Protein AF-A0A6A5YSR6-F1 (afdb_monomer_lite)

Structure (mmCIF, N/CA/C/O backbone):
data_AF-A0A6A5YSR6-F1
#
_entry.id   AF-A0A6A5YSR6-F1
#
loop_
_atom_site.group_PDB
_atom_site.id
_atom_site.type_symbol
_atom_site.label_atom_id
_atom_site.label_alt_id
_atom_site.label_comp_id
_atom_site.label_asym_id
_atom_site.label_entity_id
_atom_site.label_seq_id
_atom_site.pdbx_PDB_ins_code
_atom_site.Cartn_x
_atom_site.Cartn_y
_atom_site.Cartn_z
_atom_site.occupancy
_atom_site.B_iso_or_equiv
_atom_site.auth_seq_id
_atom_site.auth_comp_id
_atom_site.auth_asym_id
_atom_site.auth_atom_id
_atom_site.pdbx_PDB_model_num
ATOM 1 N N . LYS A 1 1 ? 19.669 -34.446 -44.131 1.00 33.56 1 LYS A N 1
ATOM 2 C CA . LYS A 1 1 ? 18.208 -34.245 -43.956 1.00 33.56 1 LYS A CA 1
ATOM 3 C C . LYS A 1 1 ? 18.005 -33.212 -42.856 1.00 33.56 1 LYS A C 1
ATOM 5 O O . LYS A 1 1 ? 18.476 -33.450 -41.754 1.00 33.56 1 LYS A O 1
ATOM 10 N N . TRP A 1 2 ? 17.392 -32.069 -43.164 1.00 28.11 2 TRP A N 1
ATOM 11 C CA . TRP A 1 2 ? 17.026 -31.072 -42.155 1.00 28.11 2 TRP A CA 1
ATOM 12 C C . TRP A 1 2 ? 15.794 -31.569 -41.397 1.00 28.11 2 TRP A C 1
ATOM 14 O O . TRP A 1 2 ? 14.779 -31.877 -42.017 1.00 28.11 2 TRP A O 1
ATOM 24 N N . ILE A 1 3 ? 15.908 -31.697 -40.077 1.00 32.16 3 ILE A N 1
ATOM 25 C CA . ILE A 1 3 ? 14.778 -32.018 -39.205 1.00 32.16 3 ILE A CA 1
ATOM 26 C C . ILE A 1 3 ? 14.230 -30.676 -38.708 1.00 32.16 3 ILE A C 1
ATOM 28 O O . ILE A 1 3 ? 15.000 -29.904 -38.132 1.00 32.16 3 ILE A O 1
ATOM 32 N N . PRO A 1 4 ? 12.943 -30.358 -38.928 1.00 34.53 4 PRO A N 1
ATOM 33 C CA . PRO A 1 4 ? 12.349 -29.132 -38.408 1.00 34.53 4 PRO A CA 1
ATOM 34 C C . PRO A 1 4 ? 12.498 -29.080 -36.886 1.00 34.53 4 PRO A C 1
ATOM 36 O O . PRO A 1 4 ? 12.216 -30.075 -36.214 1.00 34.53 4 PRO A O 1
ATOM 39 N N . VAL A 1 5 ? 12.920 -27.931 -36.350 1.00 36.66 5 VAL A N 1
ATOM 40 C CA . VAL A 1 5 ? 13.219 -27.720 -34.919 1.00 36.66 5 VAL A CA 1
ATOM 41 C C . VAL A 1 5 ? 12.064 -28.177 -34.021 1.00 36.66 5 VAL A C 1
ATOM 43 O O . VAL A 1 5 ? 12.304 -28.849 -33.024 1.00 36.66 5 VAL A O 1
ATOM 46 N N . ASN A 1 6 ? 10.817 -27.954 -34.441 1.00 36.25 6 ASN A N 1
ATOM 47 C CA . ASN A 1 6 ? 9.613 -28.387 -33.722 1.00 36.25 6 ASN A CA 1
ATOM 48 C C . ASN A 1 6 ? 9.546 -29.913 -33.528 1.00 36.25 6 ASN A C 1
ATOM 50 O O . ASN A 1 6 ? 9.102 -30.378 -32.485 1.00 36.25 6 ASN A O 1
ATOM 54 N N . THR A 1 7 ? 10.044 -30.694 -34.490 1.00 37.06 7 THR A N 1
ATOM 55 C CA . THR A 1 7 ? 10.103 -32.172 -34.454 1.00 37.06 7 THR A CA 1
ATOM 56 C C . THR A 1 7 ? 11.214 -32.695 -33.542 1.00 37.06 7 THR A C 1
ATOM 58 O O . THR A 1 7 ? 11.127 -33.807 -33.035 1.00 37.06 7 THR A O 1
ATOM 61 N N . SER A 1 8 ? 12.280 -31.912 -33.349 1.00 41.66 8 SER A N 1
ATOM 62 C CA . SER A 1 8 ? 13.369 -32.246 -32.423 1.00 41.66 8 SER A CA 1
ATOM 63 C C . SER A 1 8 ? 12.994 -31.862 -30.989 1.00 41.66 8 SER A C 1
ATOM 65 O O . SER A 1 8 ? 13.172 -32.646 -30.061 1.00 41.66 8 SER A O 1
ATOM 67 N N . LEU A 1 9 ? 12.384 -30.685 -30.818 1.00 40.34 9 LEU A N 1
ATOM 68 C CA . LEU A 1 9 ? 11.931 -30.190 -29.521 1.00 40.34 9 LEU A CA 1
ATOM 69 C C . LEU A 1 9 ? 10.794 -31.039 -28.947 1.00 40.34 9 LEU A C 1
ATOM 71 O O . LEU A 1 9 ? 10.897 -31.449 -27.804 1.00 40.34 9 LEU A O 1
ATOM 75 N N . SER A 1 10 ? 9.780 -31.408 -29.732 1.00 40.91 10 SER A N 1
ATOM 76 C CA . SER A 1 10 ? 8.681 -32.286 -29.272 1.00 40.91 10 SER A CA 1
ATOM 77 C C . SER A 1 10 ? 9.127 -33.700 -28.878 1.00 40.91 10 SER A C 1
ATOM 79 O O . SER A 1 10 ? 8.450 -34.370 -28.101 1.00 40.91 10 SER A O 1
ATOM 81 N N . LYS A 1 11 ? 10.281 -34.151 -29.383 1.00 46.09 11 LYS A N 1
ATOM 82 C CA . LYS A 1 11 ? 10.860 -35.466 -29.084 1.00 46.09 11 LYS A CA 1
ATOM 83 C C . LYS A 1 11 ? 11.665 -35.489 -27.779 1.00 46.09 11 LYS A C 1
ATOM 85 O O . LYS A 1 11 ? 11.815 -36.550 -27.183 1.00 46.09 11 LYS A O 1
ATOM 90 N N . HIS A 1 12 ? 12.185 -34.338 -27.351 1.00 42.62 12 HIS A N 1
ATOM 91 C CA . HIS A 1 12 ? 12.998 -34.191 -26.135 1.00 42.62 12 HIS A CA 1
ATOM 92 C C . HIS A 1 12 ? 12.294 -33.405 -25.019 1.00 42.62 12 HIS A C 1
ATOM 94 O O . HIS A 1 12 ? 12.680 -33.506 -23.860 1.00 42.62 12 HIS A O 1
ATOM 100 N N . PHE A 1 13 ? 11.249 -32.659 -25.371 1.00 44.81 13 PHE A N 1
ATOM 101 C CA . PHE A 1 13 ? 10.441 -31.806 -24.509 1.00 44.81 13 PHE A CA 1
ATOM 102 C C . PHE A 1 13 ? 8.970 -32.006 -24.899 1.00 44.81 13 PHE A C 1
ATOM 104 O O . PHE A 1 13 ? 8.359 -31.152 -25.545 1.00 44.81 13 PHE A O 1
ATOM 111 N N . SER A 1 14 ? 8.425 -33.192 -24.604 1.00 41.84 14 SER A N 1
ATOM 112 C CA . SER A 1 14 ? 7.020 -33.483 -24.903 1.00 41.84 14 SER A CA 1
ATOM 113 C C . SER A 1 14 ? 6.127 -32.548 -24.075 1.00 41.84 14 SER A C 1
ATOM 115 O O . SER A 1 14 ? 6.362 -32.432 -22.868 1.00 41.84 14 SER A O 1
ATOM 117 N N . PRO A 1 15 ? 5.145 -31.861 -24.690 1.00 40.69 15 PRO A N 1
ATOM 118 C CA . PRO A 1 15 ? 4.337 -30.839 -24.021 1.00 40.69 15 PRO A CA 1
ATOM 119 C C . PRO A 1 15 ? 3.520 -31.377 -22.841 1.00 40.69 15 PRO A C 1
ATOM 121 O O . PRO A 1 15 ? 3.131 -30.589 -21.985 1.00 40.69 15 PRO A O 1
ATOM 124 N N . ASP A 1 16 ? 3.326 -32.695 -22.771 1.00 42.28 16 ASP A N 1
ATOM 125 C CA . ASP A 1 16 ? 2.468 -33.321 -21.771 1.00 42.28 16 ASP A CA 1
ATOM 126 C C . ASP A 1 16 ? 3.210 -33.843 -20.525 1.00 42.28 16 ASP A C 1
ATOM 128 O O . ASP A 1 16 ? 2.534 -34.147 -19.552 1.00 42.28 16 ASP A O 1
ATOM 132 N N . ASP A 1 17 ? 4.557 -33.904 -20.483 1.00 41.34 17 ASP A N 1
ATOM 133 C CA . ASP A 1 17 ? 5.240 -34.608 -19.367 1.00 41.34 17 ASP A CA 1
ATOM 134 C C . ASP A 1 17 ? 6.619 -34.102 -18.885 1.00 41.34 17 ASP A C 1
ATOM 136 O O . ASP A 1 17 ? 7.189 -34.683 -17.962 1.00 41.34 17 ASP A O 1
ATOM 140 N N . ALA A 1 18 ? 7.213 -33.033 -19.421 1.00 40.12 18 ALA A N 1
ATOM 141 C CA . ALA A 1 18 ? 8.612 -32.722 -19.083 1.00 40.12 18 ALA A CA 1
ATOM 142 C C . ALA A 1 18 ? 8.802 -31.370 -18.389 1.00 40.12 18 ALA A C 1
ATOM 144 O O . ALA A 1 18 ? 9.032 -30.344 -19.027 1.00 40.12 18 ALA A O 1
ATOM 145 N N . ILE A 1 19 ? 8.829 -31.397 -17.054 1.00 45.06 19 ILE A N 1
ATOM 146 C CA . ILE A 1 19 ? 9.578 -30.419 -16.255 1.00 45.06 19 ILE A CA 1
ATOM 147 C C . ILE A 1 19 ? 11.039 -30.520 -16.706 1.00 45.06 19 ILE A C 1
ATOM 149 O O . ILE A 1 19 ? 11.770 -31.426 -16.308 1.00 45.06 19 ILE A O 1
ATOM 153 N N . VAL A 1 20 ? 11.454 -29.622 -17.593 1.00 48.50 20 VAL A N 1
ATOM 154 C CA . VAL A 1 20 ? 12.807 -29.621 -18.143 1.00 48.50 20 VAL A CA 1
ATOM 155 C C . VAL A 1 20 ? 13.797 -29.267 -17.036 1.00 48.50 20 VAL A C 1
ATOM 157 O O . VAL A 1 20 ? 13.886 -28.108 -16.650 1.00 48.50 20 VAL A O 1
ATOM 160 N N . SER A 1 21 ? 14.533 -30.244 -16.503 1.00 50.72 21 SER A N 1
ATOM 161 C CA . SER A 1 21 ? 15.503 -29.999 -15.432 1.00 50.72 21 SER A CA 1
ATOM 162 C C . SER A 1 21 ? 16.761 -29.279 -15.946 1.00 50.72 21 SER A C 1
ATOM 164 O O . SER A 1 21 ? 17.106 -29.332 -17.133 1.00 50.72 21 SER A O 1
ATOM 166 N N . LEU A 1 22 ? 17.481 -28.613 -15.033 1.00 46.91 22 LEU A N 1
ATOM 167 C CA . LEU A 1 22 ? 18.753 -27.930 -15.316 1.00 46.91 22 LEU A CA 1
ATOM 168 C C . LEU A 1 22 ? 19.783 -28.879 -15.962 1.00 46.91 22 LEU A C 1
ATOM 170 O O . LEU A 1 22 ? 20.543 -28.465 -16.840 1.00 46.91 22 LEU A O 1
ATOM 174 N N . ASP A 1 23 ? 19.777 -30.149 -15.553 1.00 53.34 23 ASP A N 1
ATOM 175 C CA . ASP A 1 23 ? 20.701 -31.176 -16.037 1.00 53.34 23 ASP A CA 1
ATOM 176 C C . ASP A 1 23 ? 20.358 -31.632 -17.457 1.00 53.34 23 ASP A C 1
ATOM 178 O O . ASP A 1 23 ? 21.257 -31.836 -18.274 1.00 53.34 23 ASP A O 1
ATOM 182 N N . THR A 1 24 ? 19.067 -31.707 -17.801 1.00 57.09 24 THR A N 1
ATOM 183 C CA . THR A 1 24 ? 18.619 -31.997 -19.171 1.00 57.09 24 THR A CA 1
ATOM 184 C C . THR A 1 24 ? 19.021 -30.883 -20.135 1.00 57.09 24 THR A C 1
ATOM 186 O O . THR A 1 24 ? 19.485 -31.160 -21.242 1.00 57.09 24 THR A O 1
ATOM 189 N N . LEU A 1 25 ? 18.898 -29.621 -19.706 1.00 52.09 25 LEU A N 1
ATOM 190 C CA . LEU A 1 25 ? 19.353 -28.468 -20.483 1.00 52.09 25 LEU A CA 1
ATOM 191 C C . LEU A 1 25 ? 20.871 -28.529 -20.677 1.00 52.09 25 LEU A C 1
ATOM 193 O O . LEU A 1 25 ? 21.326 -28.575 -21.818 1.00 52.09 25 LEU A O 1
ATOM 197 N N . ARG A 1 26 ? 21.658 -28.611 -19.594 1.00 53.12 26 ARG A N 1
ATOM 198 C CA . ARG A 1 26 ? 23.129 -28.706 -19.677 1.00 53.12 26 ARG A CA 1
ATOM 199 C C . ARG A 1 26 ? 23.596 -29.846 -20.578 1.00 53.12 26 ARG A C 1
ATOM 201 O O . ARG A 1 26 ? 24.369 -29.593 -21.498 1.00 53.12 26 ARG A O 1
ATOM 208 N N . GLY A 1 27 ? 23.051 -31.049 -20.391 1.00 59.75 27 GLY A N 1
ATOM 209 C CA . GLY A 1 27 ? 23.393 -32.211 -21.208 1.00 59.75 27 GLY A CA 1
ATOM 210 C C . GLY A 1 27 ? 23.142 -31.983 -22.699 1.00 59.75 27 GLY A C 1
ATOM 211 O O . GLY A 1 27 ? 23.971 -32.352 -23.526 1.00 59.75 27 GLY A O 1
ATOM 212 N N . TRP A 1 28 ? 22.050 -31.305 -23.066 1.00 57.19 28 TRP A N 1
ATOM 213 C CA . TRP A 1 28 ? 21.783 -30.972 -24.465 1.00 57.19 28 TRP A CA 1
ATOM 214 C C . TRP A 1 28 ? 22.824 -30.007 -25.056 1.00 57.19 28 TRP A C 1
ATOM 216 O O . TRP A 1 28 ? 23.269 -30.215 -26.186 1.00 57.19 28 TRP A O 1
ATOM 226 N N . TRP A 1 29 ? 23.246 -28.975 -24.317 1.00 57.09 29 TRP A N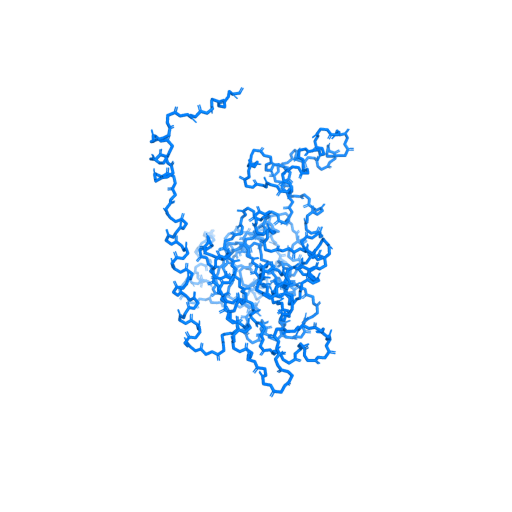 1
ATOM 227 C CA . TRP A 1 29 ? 24.272 -28.032 -24.794 1.00 57.09 29 TRP A CA 1
ATOM 228 C C . TRP A 1 29 ? 25.653 -28.678 -24.919 1.00 57.09 29 TRP A C 1
ATOM 230 O O . TRP A 1 29 ? 26.315 -28.492 -25.945 1.00 57.09 29 TRP A O 1
ATOM 240 N N . ASP A 1 30 ? 26.033 -29.486 -23.929 1.00 57.28 30 ASP A N 1
ATOM 241 C CA . ASP A 1 30 ? 27.320 -30.182 -23.894 1.00 57.28 30 ASP A CA 1
ATOM 242 C C . ASP A 1 30 ? 27.435 -31.197 -25.043 1.00 57.28 30 ASP A C 1
ATOM 244 O O . ASP A 1 30 ? 28.430 -31.201 -25.769 1.00 57.28 30 ASP A O 1
ATOM 248 N N . ILE A 1 31 ? 26.378 -31.981 -25.300 1.00 61.09 31 ILE A N 1
ATOM 249 C CA . ILE A 1 31 ? 26.324 -32.949 -26.414 1.00 61.09 31 ILE A CA 1
ATOM 250 C C . ILE A 1 31 ? 26.441 -32.257 -27.782 1.00 61.09 31 ILE A C 1
ATOM 252 O O . ILE A 1 31 ? 26.948 -32.844 -28.737 1.00 61.09 31 ILE A O 1
ATOM 256 N N . ASN A 1 32 ? 25.995 -31.004 -27.894 1.00 55.19 32 ASN A N 1
ATOM 257 C CA . ASN A 1 32 ? 26.026 -30.254 -29.148 1.00 55.19 32 ASN A CA 1
ATOM 258 C C . ASN A 1 32 ? 27.270 -29.361 -29.304 1.00 55.19 32 ASN A C 1
ATOM 260 O O . ASN A 1 32 ? 27.350 -28.629 -30.293 1.00 55.19 32 ASN A O 1
ATOM 264 N N . GLY A 1 33 ? 28.221 -29.392 -28.359 1.00 48.00 33 GLY A N 1
ATOM 265 C CA . GLY A 1 33 ? 29.454 -28.596 -28.412 1.00 48.00 33 GLY A CA 1
ATOM 266 C C . GLY A 1 33 ? 29.210 -27.084 -28.486 1.00 48.00 33 GLY A C 1
ATOM 267 O O . GLY A 1 33 ? 30.035 -26.345 -29.024 1.00 48.00 33 GLY A O 1
ATOM 268 N N . LYS A 1 34 ? 28.050 -26.616 -28.010 1.00 50.72 34 LYS A N 1
ATOM 269 C CA . LYS A 1 34 ? 27.634 -25.211 -28.087 1.00 50.72 34 LYS A CA 1
ATOM 270 C C . LYS A 1 34 ? 27.629 -24.603 -26.696 1.00 50.72 34 LYS A C 1
ATOM 272 O O . LYS A 1 34 ? 27.071 -25.173 -25.767 1.00 50.72 34 LYS A O 1
ATOM 277 N N . THR A 1 35 ? 28.166 -23.394 -26.569 1.00 56.38 35 THR A N 1
ATOM 278 C CA . THR A 1 35 ? 27.941 -22.581 -25.374 1.00 56.38 35 THR A CA 1
ATOM 279 C C . THR A 1 35 ? 26.508 -22.053 -25.373 1.00 56.38 35 THR A C 1
ATOM 281 O O . THR A 1 35 ? 25.925 -21.760 -26.424 1.00 56.38 35 THR A O 1
ATOM 284 N N . PHE A 1 36 ? 25.911 -21.959 -24.186 1.00 59.84 36 PHE A N 1
ATOM 285 C CA . PHE A 1 36 ? 24.567 -21.418 -24.034 1.00 59.84 36 PHE A CA 1
ATOM 286 C C . PHE A 1 36 ? 24.511 -19.984 -24.585 1.00 59.84 36 PHE A C 1
ATOM 288 O O . PHE A 1 36 ? 25.233 -19.101 -24.123 1.00 59.84 36 PHE A O 1
ATOM 295 N N . ASN A 1 37 ? 23.648 -19.751 -25.576 1.00 66.81 37 ASN A N 1
ATOM 296 C CA . ASN A 1 37 ? 23.522 -18.464 -26.252 1.00 66.81 37 ASN A CA 1
ATOM 297 C C . ASN A 1 37 ? 22.060 -18.017 -26.279 1.00 66.81 37 ASN A C 1
ATOM 299 O O . ASN A 1 37 ? 21.265 -18.508 -27.082 1.00 66.81 37 ASN A O 1
ATOM 303 N N . TRP A 1 38 ? 21.734 -17.019 -25.454 1.00 67.38 38 TRP A N 1
ATOM 304 C CA . TRP A 1 38 ? 20.414 -16.393 -25.444 1.00 67.38 38 TRP A CA 1
ATOM 305 C C . TRP A 1 38 ? 20.009 -15.878 -26.826 1.00 67.38 38 TRP A C 1
ATOM 307 O O . TRP A 1 38 ? 18.859 -16.027 -27.208 1.00 67.38 38 TRP A O 1
ATOM 317 N N . MET A 1 39 ? 20.921 -15.317 -27.618 1.00 68.88 39 MET A N 1
ATOM 318 C CA . MET A 1 39 ? 20.573 -14.736 -28.920 1.00 68.88 39 MET A CA 1
ATOM 319 C C . MET A 1 39 ? 20.118 -15.789 -29.937 1.00 68.88 39 MET A C 1
ATOM 321 O O . MET A 1 39 ? 19.271 -15.488 -30.772 1.00 68.88 39 MET A O 1
ATOM 325 N N . GLY A 1 40 ? 20.625 -17.020 -29.831 1.00 64.50 40 GLY A N 1
ATOM 326 C CA . GLY A 1 40 ? 20.282 -18.126 -30.730 1.00 64.50 40 GLY A CA 1
ATOM 327 C C . GLY A 1 40 ? 19.000 -18.881 -30.365 1.00 64.50 40 GLY A C 1
ATOM 328 O O . GLY A 1 40 ? 18.596 -19.765 -31.115 1.00 64.50 40 GLY A O 1
ATOM 329 N N . LEU A 1 41 ? 18.370 -18.565 -29.228 1.00 65.81 41 LEU A N 1
ATOM 330 C CA . LEU A 1 41 ? 17.152 -19.237 -28.776 1.00 65.81 41 LEU A CA 1
ATOM 331 C C . LEU A 1 41 ? 15.878 -18.581 -29.351 1.00 65.81 41 LEU A C 1
ATOM 333 O O . LEU A 1 41 ? 15.752 -17.350 -29.298 1.00 65.81 41 LEU A O 1
ATOM 337 N N . PRO A 1 42 ? 14.901 -19.376 -29.830 1.00 74.06 42 PRO A N 1
ATOM 338 C CA . PRO A 1 42 ? 13.529 -18.927 -30.067 1.00 74.06 42 PRO A CA 1
ATOM 339 C C . PRO A 1 42 ? 12.913 -18.275 -28.823 1.00 74.06 42 PRO A C 1
ATOM 341 O O . PRO A 1 42 ? 13.253 -18.631 -27.692 1.00 74.06 42 PRO A O 1
ATOM 344 N N . THR A 1 43 ? 12.005 -17.322 -29.025 1.00 72.00 43 THR A N 1
ATOM 345 C CA . THR A 1 43 ? 11.366 -16.555 -27.942 1.00 72.00 43 THR A CA 1
ATOM 346 C C . THR A 1 43 ? 10.612 -17.456 -26.966 1.00 72.00 43 THR A C 1
ATOM 348 O O . THR A 1 43 ? 10.706 -17.264 -25.758 1.00 72.00 43 THR A O 1
ATOM 351 N N . GLU A 1 44 ? 9.961 -18.498 -27.469 1.00 69.56 44 GLU A N 1
ATOM 352 C CA . GLU A 1 44 ? 9.180 -19.459 -26.692 1.00 69.56 44 GLU A CA 1
ATOM 353 C C . GLU A 1 44 ? 10.080 -20.260 -25.738 1.00 69.56 44 GLU A C 1
ATOM 355 O O . GLU A 1 44 ? 9.776 -20.397 -24.554 1.00 69.56 44 GLU A O 1
ATOM 360 N N . LEU A 1 45 ? 11.248 -20.711 -26.217 1.00 68.12 45 LEU A N 1
ATOM 361 C CA . LEU A 1 45 ? 12.235 -21.401 -25.380 1.00 68.12 45 LEU A CA 1
ATOM 362 C C . LEU A 1 45 ? 12.886 -20.455 -24.368 1.00 68.12 45 LEU A C 1
ATOM 364 O O . LEU A 1 45 ? 13.145 -20.859 -23.236 1.00 68.12 45 LEU A O 1
ATOM 368 N N . LYS A 1 46 ? 13.121 -19.189 -24.742 1.00 75.81 46 LYS A N 1
ATOM 369 C CA . LYS A 1 46 ? 13.591 -18.168 -23.794 1.00 75.81 46 LYS A CA 1
ATOM 370 C C . LYS A 1 46 ? 12.598 -18.004 -22.653 1.00 75.81 46 LYS A C 1
ATOM 372 O O . LYS A 1 46 ? 13.001 -18.018 -21.498 1.00 75.81 46 LYS A O 1
ATOM 377 N N . GLU A 1 47 ? 11.317 -17.856 -22.970 1.00 75.06 47 GLU A N 1
ATOM 378 C CA . GLU A 1 47 ? 10.261 -17.696 -21.972 1.00 75.06 47 GLU A CA 1
ATOM 379 C C . GLU A 1 47 ? 10.142 -18.912 -21.062 1.00 75.06 47 GLU A C 1
ATOM 381 O O . GLU A 1 47 ? 10.040 -18.732 -19.853 1.00 75.06 47 GLU A O 1
ATOM 386 N N . HIS A 1 48 ? 10.237 -20.125 -21.607 1.00 69.06 48 HIS A N 1
ATOM 387 C CA . HIS A 1 48 ? 10.170 -21.353 -20.818 1.00 69.06 48 HIS A CA 1
ATOM 388 C C . HIS A 1 48 ? 11.360 -21.491 -19.851 1.00 69.06 48 HIS A C 1
ATOM 390 O O . HIS A 1 48 ? 11.172 -21.753 -18.664 1.00 69.06 48 HIS A O 1
ATOM 396 N N . VAL A 1 49 ? 12.586 -21.217 -20.318 1.00 69.50 49 VAL A N 1
ATOM 397 C CA . VAL A 1 49 ? 13.784 -21.194 -19.456 1.00 69.50 49 VAL A CA 1
ATOM 398 C C . VAL A 1 49 ? 13.674 -20.096 -18.396 1.00 69.50 49 VAL A C 1
ATOM 400 O O . VAL A 1 49 ? 13.996 -20.322 -17.233 1.00 69.50 49 VAL A O 1
ATOM 403 N N . LEU A 1 50 ? 13.186 -18.908 -18.761 1.00 74.12 50 LEU A N 1
ATOM 404 C CA . LEU A 1 50 ? 12.974 -17.821 -17.805 1.00 74.12 50 LEU A CA 1
ATOM 405 C C . LEU A 1 50 ? 11.903 -18.172 -16.770 1.00 74.12 50 LEU A C 1
ATOM 407 O O . LEU A 1 50 ? 12.103 -17.898 -15.592 1.00 74.12 50 LEU A O 1
ATOM 411 N N . GLN A 1 51 ? 10.798 -18.798 -17.173 1.00 72.25 51 GLN A N 1
ATOM 412 C CA . GLN A 1 51 ? 9.771 -19.281 -16.252 1.00 72.25 51 GLN A CA 1
ATOM 413 C C . GLN A 1 51 ? 10.356 -20.286 -15.262 1.00 72.25 51 GLN A C 1
ATOM 415 O O . GLN A 1 51 ? 10.135 -20.150 -14.063 1.00 72.25 51 GLN A O 1
ATOM 420 N N . PHE A 1 52 ? 11.159 -21.235 -15.736 1.00 68.69 52 PHE A N 1
ATOM 421 C CA . PHE A 1 52 ? 11.870 -22.169 -14.873 1.00 68.69 52 PHE A CA 1
ATOM 422 C C . PHE A 1 52 ? 12.785 -21.438 -13.877 1.00 68.69 52 PHE A C 1
ATOM 424 O O . PHE A 1 52 ? 12.667 -21.631 -12.671 1.00 68.69 52 PHE A O 1
ATOM 431 N N . CYS A 1 53 ? 13.641 -20.527 -14.346 1.00 65.88 53 CYS A N 1
ATOM 432 C CA . CYS A 1 53 ? 14.553 -19.782 -13.475 1.00 65.88 53 CYS A CA 1
ATOM 433 C C . CYS A 1 53 ? 13.826 -18.901 -12.446 1.00 65.88 53 CYS A C 1
ATOM 435 O O . CYS A 1 53 ? 14.310 -18.737 -11.331 1.00 65.88 53 CYS A O 1
ATOM 437 N N . ILE A 1 54 ? 12.689 -18.310 -12.811 1.00 67.31 54 ILE A N 1
ATOM 438 C CA . ILE A 1 54 ? 11.950 -17.367 -11.961 1.00 67.31 54 ILE A CA 1
ATOM 439 C C . ILE A 1 54 ? 11.026 -18.105 -10.979 1.00 67.31 54 ILE A C 1
ATOM 441 O O . ILE A 1 54 ? 10.904 -17.681 -9.832 1.00 67.31 54 ILE A O 1
ATOM 445 N N . TRP A 1 55 ? 10.379 -19.194 -11.405 1.00 65.19 55 TRP A N 1
ATOM 446 C CA . TRP A 1 55 ? 9.300 -19.843 -10.648 1.00 65.19 55 TRP A CA 1
ATOM 447 C C . TRP A 1 55 ? 9.705 -21.152 -9.974 1.00 65.19 55 TRP A C 1
ATOM 449 O O . TRP A 1 55 ? 9.145 -21.485 -8.936 1.00 65.19 55 TRP A O 1
ATOM 459 N N . GLN A 1 56 ? 10.678 -21.888 -10.513 1.00 55.62 56 GLN A N 1
ATOM 460 C CA . GLN A 1 56 ? 11.077 -23.181 -9.954 1.00 55.62 56 GLN A CA 1
ATOM 461 C C . GLN A 1 56 ? 11.916 -23.111 -8.653 1.00 55.62 56 GLN A C 1
ATOM 463 O O . GLN A 1 56 ? 11.812 -24.041 -7.858 1.00 55.62 56 GLN A O 1
ATOM 468 N N . PRO A 1 57 ? 12.678 -22.035 -8.343 1.00 48.78 57 PRO A N 1
ATOM 469 C CA . PRO A 1 57 ? 13.311 -21.872 -7.027 1.00 48.78 57 PRO A CA 1
ATOM 470 C C . PRO A 1 57 ? 12.327 -21.543 -5.893 1.00 48.78 57 PRO A C 1
ATOM 472 O O . PRO A 1 57 ? 12.749 -21.359 -4.754 1.00 48.78 57 PRO A O 1
ATOM 475 N N . LEU A 1 58 ? 11.033 -21.393 -6.188 1.00 48.53 58 LEU A N 1
ATOM 476 C CA . LEU A 1 58 ? 10.013 -21.041 -5.207 1.00 48.53 58 LEU A CA 1
ATOM 477 C C . LEU A 1 58 ? 9.357 -22.314 -4.659 1.00 48.53 58 LEU A C 1
ATOM 479 O O . LEU A 1 58 ? 8.143 -22.483 -4.765 1.00 48.53 58 LEU A O 1
ATOM 483 N N . ASP A 1 59 ? 10.140 -23.206 -4.047 1.00 45.22 59 ASP A N 1
ATOM 484 C CA . ASP A 1 59 ? 9.533 -24.135 -3.097 1.00 45.22 59 ASP A CA 1
ATOM 485 C C . ASP A 1 59 ? 8.914 -23.276 -1.980 1.00 45.22 59 ASP A C 1
ATOM 487 O O . ASP A 1 59 ? 9.531 -22.322 -1.490 1.00 45.22 59 ASP A O 1
ATOM 491 N N . PHE A 1 60 ? 7.658 -23.535 -1.615 1.00 42.94 60 PHE A N 1
ATOM 492 C CA . PHE A 1 60 ? 6.860 -22.646 -0.754 1.00 42.94 60 PHE A CA 1
ATOM 493 C C . PHE A 1 60 ? 7.580 -22.348 0.575 1.00 42.94 60 PHE A C 1
ATOM 495 O O . PHE A 1 60 ? 7.474 -21.258 1.143 1.00 42.94 60 PHE A O 1
ATOM 502 N N . LYS A 1 61 ? 8.393 -23.305 1.037 1.00 41.88 61 LYS A N 1
ATOM 503 C CA . LYS A 1 61 ? 9.241 -23.192 2.226 1.00 41.88 61 LYS A CA 1
ATOM 504 C C . LYS A 1 61 ? 10.403 -22.213 2.063 1.00 41.88 61 LYS A C 1
ATOM 506 O O . LYS A 1 61 ? 10.704 -21.532 3.038 1.00 41.88 61 LYS A O 1
ATOM 511 N N . ASP A 1 62 ? 11.001 -22.083 0.882 1.00 43.16 62 ASP A N 1
ATOM 512 C CA . ASP A 1 62 ? 12.120 -21.168 0.616 1.00 43.16 62 ASP A CA 1
ATOM 513 C C . ASP A 1 62 ? 11.648 -19.737 0.377 1.00 43.16 62 ASP A C 1
ATOM 515 O O . ASP A 1 62 ? 12.294 -18.792 0.834 1.00 43.16 62 ASP A O 1
ATOM 519 N N . VAL A 1 63 ? 10.463 -19.553 -0.215 1.00 45.41 63 VAL A N 1
ATOM 520 C CA . VAL A 1 63 ? 9.802 -18.240 -0.247 1.00 45.41 63 VAL A CA 1
ATOM 521 C C . VAL A 1 63 ? 9.529 -17.775 1.175 1.00 45.41 63 VAL A C 1
ATOM 523 O O . VAL A 1 63 ? 9.921 -16.669 1.541 1.00 45.41 63 VAL A O 1
ATOM 526 N N . VAL A 1 64 ? 8.937 -18.627 2.018 1.00 42.56 64 VAL A N 1
ATOM 527 C CA . VAL A 1 64 ? 8.649 -18.297 3.420 1.00 42.56 64 VAL A CA 1
ATOM 528 C C . VAL A 1 64 ? 9.939 -18.105 4.231 1.00 42.56 64 VAL A C 1
ATOM 530 O O . VAL A 1 64 ? 10.034 -17.111 4.948 1.00 42.56 64 VAL A O 1
ATOM 533 N N . LYS A 1 65 ? 10.971 -18.949 4.079 1.00 41.28 65 LYS A N 1
ATOM 534 C CA . LYS A 1 65 ? 12.277 -18.780 4.753 1.00 41.28 65 LYS A CA 1
ATOM 535 C C . LYS A 1 65 ? 12.983 -17.495 4.338 1.00 41.28 65 LYS A C 1
ATOM 537 O O . LYS A 1 65 ? 13.410 -16.737 5.205 1.00 41.28 65 LYS A O 1
ATOM 542 N N . HIS A 1 66 ? 13.033 -17.178 3.045 1.00 43.59 66 HIS A N 1
ATOM 543 C CA . HIS A 1 66 ? 13.598 -15.912 2.576 1.00 43.59 66 HIS A CA 1
ATOM 544 C C . HIS A 1 66 ? 12.765 -14.699 3.011 1.00 43.59 66 HIS A C 1
ATOM 546 O O . HIS A 1 66 ? 13.333 -13.637 3.271 1.00 43.59 66 HIS A O 1
ATOM 552 N N . THR A 1 67 ? 11.448 -14.858 3.175 1.00 42.81 67 THR A N 1
ATOM 553 C CA . THR A 1 67 ? 10.559 -13.829 3.743 1.00 42.81 67 THR A CA 1
ATOM 554 C C . THR A 1 67 ? 10.771 -13.652 5.255 1.00 42.81 67 THR A C 1
ATOM 556 O O . THR A 1 67 ? 10.613 -12.548 5.781 1.00 42.81 67 THR A O 1
ATOM 559 N N . VAL A 1 68 ? 11.156 -14.714 5.969 1.00 40.81 68 VAL A N 1
ATOM 560 C CA . VAL A 1 68 ? 11.383 -14.723 7.425 1.00 40.81 68 VAL A CA 1
ATOM 561 C C . VAL A 1 68 ? 12.800 -14.268 7.802 1.00 40.81 68 VAL A C 1
ATOM 563 O O . VAL A 1 68 ? 12.951 -13.548 8.785 1.00 40.81 68 VAL A O 1
ATOM 566 N N . GLU A 1 69 ? 13.830 -14.593 7.022 1.00 41.50 69 GLU A N 1
ATOM 567 C CA . GLU A 1 69 ? 15.222 -14.222 7.331 1.00 41.50 69 GLU A CA 1
ATOM 568 C C . GLU A 1 69 ? 15.605 -12.819 6.823 1.00 41.50 69 GLU A C 1
ATOM 570 O O . GLU A 1 69 ? 16.446 -12.151 7.423 1.00 41.50 69 GLU A O 1
ATOM 575 N N . ARG A 1 70 ? 14.940 -12.289 5.781 1.00 41.94 70 ARG A N 1
ATOM 576 C CA . ARG A 1 70 ? 15.165 -10.914 5.276 1.00 41.94 70 ARG A CA 1
ATOM 577 C C . ARG A 1 70 ? 14.213 -9.862 5.857 1.00 41.94 70 ARG A C 1
ATOM 579 O O . ARG A 1 70 ? 14.030 -8.804 5.256 1.00 41.94 70 ARG A O 1
ATOM 586 N N . ARG A 1 71 ? 13.649 -10.107 7.048 1.00 41.69 71 ARG A N 1
ATOM 587 C CA . ARG A 1 71 ? 12.629 -9.290 7.753 1.00 41.69 71 ARG A CA 1
ATOM 588 C C . ARG A 1 71 ? 12.905 -7.782 7.912 1.00 41.69 71 ARG A C 1
ATOM 590 O O . ARG A 1 71 ? 12.030 -7.067 8.393 1.00 41.69 71 ARG A O 1
ATOM 597 N N . GLN A 1 72 ? 14.060 -7.263 7.503 1.00 42.69 72 GLN A N 1
ATOM 598 C CA . GLN A 1 72 ? 14.400 -5.843 7.627 1.00 42.69 72 GLN A CA 1
ATOM 599 C C . GLN A 1 72 ? 14.268 -5.022 6.339 1.00 42.69 72 GLN A C 1
ATOM 601 O O . GLN A 1 72 ? 14.261 -3.792 6.427 1.00 42.69 72 GLN A O 1
ATOM 606 N N . ARG A 1 73 ? 14.160 -5.643 5.154 1.00 41.44 73 ARG A N 1
ATOM 607 C CA . ARG A 1 73 ? 14.045 -4.900 3.890 1.00 41.44 73 ARG A CA 1
ATOM 608 C C . ARG A 1 73 ? 12.755 -5.252 3.151 1.00 41.44 73 ARG A C 1
ATOM 610 O O . ARG A 1 73 ? 12.373 -6.418 3.121 1.00 41.44 73 ARG A O 1
ATOM 617 N N . PRO A 1 74 ? 12.069 -4.252 2.586 1.00 49.59 74 PRO A N 1
ATOM 618 C CA . PRO A 1 74 ? 10.847 -4.498 1.849 1.00 49.59 74 PRO A CA 1
ATOM 619 C C . PRO A 1 74 ? 11.108 -5.238 0.531 1.00 49.59 74 PRO A C 1
ATOM 621 O O . PRO A 1 74 ? 12.147 -5.039 -0.092 1.00 49.59 74 PRO A O 1
ATOM 624 N N . TYR A 1 75 ? 10.146 -6.069 0.128 1.00 55.75 75 TYR A N 1
ATOM 625 C CA . TYR A 1 75 ? 10.251 -6.953 -1.037 1.00 55.75 75 TYR A CA 1
ATOM 626 C C . TYR A 1 75 ? 10.048 -6.170 -2.346 1.00 55.75 75 TYR A C 1
ATOM 628 O O . TYR A 1 75 ? 9.037 -5.478 -2.502 1.00 55.75 75 TYR A O 1
ATOM 636 N N . GLU A 1 76 ? 10.996 -6.273 -3.276 1.00 61.03 76 GLU A N 1
ATOM 637 C CA . GLU A 1 76 ? 10.979 -5.658 -4.608 1.00 61.03 76 GLU A CA 1
ATOM 638 C C . GLU A 1 76 ? 10.877 -6.716 -5.722 1.00 61.03 76 GLU A C 1
ATOM 640 O O . GLU A 1 76 ? 11.149 -7.893 -5.509 1.00 61.03 76 GLU A O 1
ATOM 645 N N . ILE A 1 77 ? 10.571 -6.300 -6.960 1.00 62.31 77 ILE A N 1
ATOM 646 C CA . ILE A 1 77 ? 10.562 -7.186 -8.150 1.00 62.31 77 ILE A CA 1
ATOM 647 C C . ILE A 1 77 ? 11.868 -7.990 -8.263 1.00 62.31 77 ILE A C 1
ATOM 649 O O . ILE A 1 77 ? 11.856 -9.152 -8.656 1.00 62.31 77 ILE A O 1
ATOM 653 N N . LEU A 1 78 ? 12.999 -7.385 -7.891 1.00 61.66 78 LEU A N 1
ATOM 654 C CA . LEU A 1 78 ? 14.319 -8.020 -7.918 1.00 61.66 78 LEU A CA 1
ATOM 655 C C . LEU A 1 78 ? 14.451 -9.189 -6.934 1.00 61.66 78 LEU A C 1
ATOM 657 O O . LEU A 1 78 ? 15.310 -10.050 -7.122 1.00 61.66 78 LEU A O 1
ATOM 661 N N . ASP A 1 79 ? 13.643 -9.230 -5.876 1.00 61.38 79 ASP A N 1
ATOM 662 C CA . ASP A 1 79 ? 13.640 -10.339 -4.926 1.00 61.38 79 ASP A CA 1
ATOM 663 C C . ASP A 1 79 ? 13.018 -11.605 -5.518 1.00 61.38 79 ASP A C 1
ATOM 665 O O . ASP A 1 79 ? 13.492 -12.690 -5.193 1.00 61.38 79 ASP A O 1
ATOM 669 N N . ILE A 1 80 ? 12.076 -11.470 -6.460 1.00 64.81 80 ILE A N 1
ATOM 670 C CA . ILE A 1 80 ? 11.478 -12.600 -7.196 1.00 64.81 80 ILE A CA 1
ATOM 671 C C . ILE A 1 80 ? 12.545 -13.325 -8.019 1.00 64.81 80 ILE A C 1
ATOM 673 O O . ILE A 1 80 ? 12.543 -14.545 -8.118 1.00 64.81 80 ILE A O 1
ATOM 677 N N . PHE A 1 81 ? 13.513 -12.581 -8.556 1.00 62.50 81 PHE A N 1
ATOM 678 C CA . PHE A 1 81 ? 14.610 -13.168 -9.317 1.00 62.50 81 PHE A CA 1
ATOM 679 C C . PHE A 1 81 ? 15.616 -13.940 -8.456 1.00 62.50 81 PHE A C 1
ATOM 681 O O . PHE A 1 81 ? 16.381 -14.717 -9.013 1.00 62.50 81 PHE A O 1
ATOM 688 N N . GLY A 1 82 ? 15.666 -13.744 -7.133 1.00 66.44 82 GLY A N 1
ATOM 689 C CA . GLY A 1 82 ? 16.577 -14.488 -6.254 1.00 66.44 82 GLY A CA 1
ATOM 690 C C . GLY A 1 82 ? 18.039 -14.490 -6.734 1.00 66.44 82 GLY A C 1
ATOM 691 O O . GLY A 1 82 ? 18.652 -13.434 -6.911 1.00 66.44 82 GLY A O 1
ATOM 692 N N . SER A 1 83 ? 18.598 -15.684 -6.948 1.00 61.16 83 SER A N 1
ATOM 693 C CA . SER A 1 83 ? 19.942 -15.903 -7.511 1.00 61.16 83 SER A CA 1
ATOM 694 C C . SER A 1 83 ? 20.059 -15.540 -9.000 1.00 61.16 83 SER A C 1
ATOM 696 O O . SER A 1 83 ? 21.158 -15.299 -9.494 1.00 61.16 83 SER A O 1
ATOM 698 N N . TRP A 1 84 ? 18.937 -15.417 -9.706 1.00 66.50 84 TRP A N 1
ATOM 699 C CA . TRP A 1 84 ? 18.841 -15.149 -11.141 1.00 66.50 84 TRP A CA 1
ATOM 700 C C . TRP A 1 84 ? 18.715 -13.662 -11.496 1.00 66.50 84 TRP A C 1
ATOM 702 O O . TRP A 1 84 ? 18.398 -13.315 -12.633 1.00 66.50 84 TRP A O 1
ATOM 712 N N . ARG A 1 85 ? 18.996 -12.743 -10.562 1.00 66.19 85 ARG A N 1
ATOM 713 C CA . ARG A 1 85 ? 18.977 -11.284 -10.821 1.00 66.19 85 ARG A CA 1
ATOM 714 C C . ARG A 1 85 ? 19.855 -10.860 -11.999 1.00 66.19 85 ARG A C 1
ATOM 716 O O . ARG A 1 85 ? 19.547 -9.875 -12.668 1.00 66.19 85 ARG A O 1
ATOM 723 N N . SER A 1 86 ? 20.924 -11.607 -12.270 1.00 66.56 86 SER A N 1
ATOM 724 C CA . SER A 1 86 ? 21.820 -11.386 -13.407 1.00 66.56 86 SER A CA 1
ATOM 725 C C . SER A 1 86 ? 21.117 -11.493 -14.768 1.00 66.56 86 SER A C 1
ATOM 727 O O . SER A 1 86 ? 21.581 -10.866 -15.719 1.00 66.56 86 SER A O 1
ATOM 729 N N . LEU A 1 87 ? 19.964 -12.175 -14.867 1.00 66.69 87 LEU A N 1
ATOM 730 C CA . LEU A 1 87 ? 19.156 -12.257 -16.095 1.00 66.69 87 LEU A CA 1
ATOM 731 C C .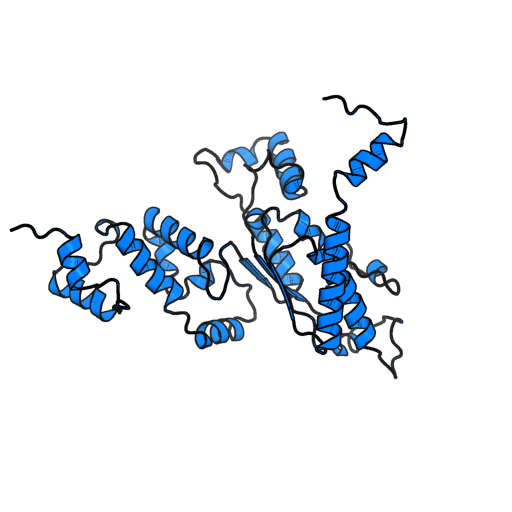 LEU A 1 87 ? 18.719 -10.879 -16.608 1.00 66.69 87 LEU A C 1
ATOM 733 O O . LEU A 1 87 ? 18.638 -10.656 -17.815 1.00 66.69 87 LEU A O 1
ATOM 737 N N . LEU A 1 88 ? 18.520 -9.916 -15.706 1.00 68.12 88 LEU A N 1
ATOM 738 C CA . LEU A 1 88 ? 18.179 -8.538 -16.067 1.00 68.12 88 LEU A CA 1
ATOM 739 C C . LEU A 1 88 ? 19.344 -7.802 -16.756 1.00 68.12 88 LEU A C 1
ATOM 741 O O . LEU A 1 88 ? 19.125 -6.790 -17.426 1.00 68.12 88 LEU A O 1
ATOM 745 N N . GLY A 1 89 ? 20.575 -8.295 -16.606 1.00 61.34 89 GLY A N 1
ATOM 746 C CA . GLY A 1 89 ? 21.785 -7.742 -17.215 1.00 61.34 89 GLY A CA 1
ATOM 747 C C . GLY A 1 89 ? 22.165 -8.361 -18.564 1.00 61.34 89 GLY A C 1
ATOM 748 O O . GLY A 1 89 ? 23.004 -7.794 -19.251 1.00 61.34 89 GLY A O 1
ATOM 749 N N . VAL A 1 90 ? 21.549 -9.480 -18.961 1.00 67.81 90 VAL A N 1
ATOM 750 C CA . VAL A 1 90 ? 21.960 -10.274 -20.136 1.00 67.81 90 VAL A CA 1
ATOM 751 C C . VAL A 1 90 ? 21.747 -9.531 -21.456 1.00 67.81 90 VAL A C 1
ATOM 753 O O . VAL A 1 90 ? 22.660 -9.410 -22.265 1.00 67.81 90 VAL A O 1
ATOM 756 N N . SER A 1 91 ? 20.524 -9.067 -21.711 1.00 73.56 91 SER A N 1
ATOM 757 C CA . SER A 1 91 ? 20.176 -8.288 -22.902 1.00 73.56 91 SER A CA 1
ATOM 758 C C . SER A 1 91 ? 18.850 -7.563 -22.686 1.00 73.56 91 SER A C 1
ATOM 760 O O . SER A 1 91 ? 18.087 -7.903 -21.779 1.00 73.56 91 SER A O 1
ATOM 762 N N . GLN A 1 92 ? 18.541 -6.576 -23.532 1.00 72.88 92 GLN A N 1
ATOM 763 C CA . GLN A 1 92 ? 17.247 -5.888 -23.481 1.00 72.88 92 GLN A CA 1
ATOM 764 C C . GLN A 1 92 ? 16.080 -6.861 -23.692 1.00 72.88 92 GLN A C 1
ATOM 766 O O . GLN A 1 92 ? 15.102 -6.801 -22.954 1.00 72.88 92 GLN A O 1
ATOM 771 N N . GLN A 1 93 ? 16.201 -7.796 -24.640 1.00 77.00 93 GLN A N 1
ATOM 772 C CA . GLN A 1 93 ? 15.161 -8.789 -24.916 1.00 77.00 93 GLN A CA 1
ATOM 773 C C . GLN A 1 93 ? 14.899 -9.682 -23.694 1.00 77.00 93 GLN A C 1
ATOM 775 O O . GLN A 1 93 ? 13.749 -9.847 -23.292 1.00 77.00 93 GLN A O 1
ATOM 780 N N . ILE A 1 94 ? 15.956 -10.213 -23.070 1.00 73.25 94 ILE A N 1
ATOM 781 C CA . ILE A 1 94 ? 15.829 -11.089 -21.897 1.00 73.25 94 ILE A CA 1
ATOM 782 C C . ILE A 1 94 ? 15.298 -10.324 -20.690 1.00 73.25 94 ILE A C 1
ATOM 784 O O . ILE A 1 94 ? 14.411 -10.827 -20.002 1.00 73.25 94 ILE A O 1
ATOM 788 N N . ARG A 1 95 ? 15.752 -9.087 -20.469 1.00 76.00 95 ARG A N 1
ATOM 789 C CA . ARG A 1 95 ? 15.210 -8.208 -19.426 1.00 76.00 95 ARG A CA 1
ATOM 790 C C . ARG A 1 95 ? 13.714 -7.966 -19.619 1.00 76.00 95 ARG A C 1
ATOM 792 O O . ARG A 1 95 ? 12.956 -8.120 -18.667 1.00 76.00 95 ARG A O 1
ATOM 799 N N . THR A 1 96 ? 13.284 -7.624 -20.833 1.00 78.31 96 THR A N 1
ATOM 800 C CA . THR A 1 96 ? 11.870 -7.371 -21.141 1.00 78.31 96 THR A CA 1
ATOM 801 C C . THR A 1 96 ? 11.022 -8.618 -20.923 1.00 78.31 96 THR A C 1
ATOM 803 O O . THR A 1 96 ? 10.001 -8.532 -20.246 1.00 78.31 96 THR A O 1
ATOM 806 N N . LEU A 1 97 ? 11.447 -9.779 -21.431 1.00 75.25 97 LEU A N 1
ATOM 807 C CA . LEU A 1 97 ? 10.727 -11.041 -21.232 1.00 75.25 97 LEU A CA 1
ATOM 808 C C . LEU A 1 97 ? 10.656 -11.422 -19.748 1.00 75.25 97 LEU A C 1
ATOM 810 O O . LEU A 1 97 ? 9.585 -11.758 -19.255 1.00 75.25 97 LEU A O 1
ATOM 814 N N . SER A 1 98 ? 11.767 -11.289 -19.022 1.00 74.62 98 SER A N 1
ATOM 815 C CA . SER A 1 98 ? 11.857 -11.581 -17.587 1.00 74.62 98 SER A CA 1
ATOM 816 C C . SER A 1 98 ? 10.903 -10.716 -16.766 1.00 74.62 98 SER A C 1
ATOM 818 O O . SER A 1 98 ? 10.126 -11.223 -15.959 1.00 74.62 98 SER A O 1
ATOM 820 N N . LEU A 1 99 ? 10.928 -9.399 -16.990 1.00 75.44 99 LEU A N 1
ATOM 821 C CA . LEU A 1 99 ? 10.030 -8.468 -16.310 1.00 75.44 99 LEU A CA 1
ATOM 822 C C . LEU A 1 99 ? 8.576 -8.711 -16.709 1.00 75.44 99 LEU A C 1
ATOM 824 O O . LEU A 1 99 ? 7.705 -8.673 -15.848 1.00 75.44 99 LEU A O 1
ATOM 828 N N . ARG A 1 100 ? 8.305 -9.011 -17.984 1.00 76.38 100 ARG A N 1
ATOM 829 C CA . ARG A 1 100 ? 6.960 -9.346 -18.458 1.00 76.38 100 ARG A CA 1
ATOM 830 C C . ARG A 1 100 ? 6.419 -10.588 -17.758 1.00 76.38 100 ARG A C 1
ATOM 832 O O . ARG A 1 100 ? 5.275 -10.565 -17.328 1.00 76.38 100 ARG A O 1
ATOM 839 N N . LEU A 1 101 ? 7.230 -11.635 -17.603 1.00 72.81 101 LEU A N 1
ATOM 840 C CA . LEU A 1 101 ? 6.847 -12.840 -16.866 1.00 72.81 101 LEU A CA 1
ATOM 841 C C . LEU A 1 101 ? 6.506 -12.499 -15.411 1.00 72.81 101 LEU A C 1
ATOM 843 O O . LEU A 1 101 ? 5.389 -12.758 -14.982 1.00 72.81 101 LEU A O 1
ATOM 847 N N . VAL A 1 102 ? 7.398 -11.814 -14.691 1.00 69.69 102 VAL A N 1
ATOM 848 C CA . VAL A 1 102 ? 7.170 -11.433 -13.283 1.00 69.69 102 VAL A CA 1
ATOM 849 C C . VAL A 1 102 ? 5.957 -10.513 -13.095 1.00 69.69 102 VAL A C 1
ATOM 851 O O . VAL A 1 102 ? 5.231 -10.624 -12.109 1.00 69.69 102 VAL A O 1
ATOM 854 N N . LEU A 1 103 ? 5.710 -9.605 -14.037 1.00 70.44 103 LEU A N 1
ATOM 855 C CA . LEU A 1 103 ? 4.582 -8.677 -13.972 1.00 70.44 103 LEU A CA 1
ATOM 856 C C . LEU A 1 103 ? 3.250 -9.312 -14.409 1.00 70.44 103 LEU A C 1
ATOM 858 O O . LEU A 1 103 ? 2.205 -8.783 -14.026 1.00 70.44 103 LEU A O 1
ATOM 862 N N . ASN A 1 104 ? 3.263 -10.421 -15.160 1.00 66.00 104 ASN A N 1
ATOM 863 C CA . ASN A 1 104 ? 2.054 -11.026 -15.732 1.00 66.00 104 ASN A CA 1
ATOM 864 C C . ASN A 1 104 ? 1.564 -12.304 -15.026 1.00 66.00 104 ASN A C 1
ATOM 866 O O . ASN A 1 104 ? 0.364 -12.566 -15.089 1.00 66.00 104 ASN A O 1
ATOM 870 N N . SER A 1 105 ? 2.408 -13.108 -14.370 1.00 55.28 105 SER A N 1
ATOM 871 C CA . SER A 1 105 ? 1.987 -14.425 -13.849 1.00 55.28 105 SER A CA 1
ATOM 872 C C . SER A 1 105 ? 1.546 -14.445 -12.379 1.00 55.28 105 SER A C 1
ATOM 874 O O . SER A 1 105 ? 1.835 -13.542 -11.596 1.00 55.28 105 SER A O 1
ATOM 876 N N . ASN A 1 106 ? 0.795 -15.500 -12.030 1.00 45.22 106 ASN A N 1
ATOM 877 C CA . ASN A 1 106 ? 0.299 -15.831 -10.695 1.00 45.22 106 ASN A CA 1
ATOM 878 C C . ASN A 1 106 ? 0.324 -17.353 -10.466 1.00 45.22 106 ASN A C 1
ATOM 880 O O . ASN A 1 106 ? -0.042 -18.102 -11.364 1.00 45.22 106 ASN A O 1
ATOM 884 N N . MET A 1 107 ? 0.607 -17.756 -9.228 1.00 36.81 107 MET A N 1
ATOM 885 C CA . MET A 1 107 ? -0.089 -18.848 -8.522 1.00 36.81 107 MET A CA 1
ATOM 886 C C . MET A 1 107 ? -0.101 -18.586 -7.005 1.00 36.81 107 MET A C 1
ATOM 888 O O . MET A 1 107 ? -1.055 -18.955 -6.330 1.00 36.81 107 MET A O 1
ATOM 892 N N . HIS A 1 108 ? 0.875 -17.829 -6.486 1.00 43.50 108 HIS A N 1
ATOM 893 C CA . HIS A 1 108 ? 0.914 -17.383 -5.082 1.00 43.50 108 HIS A CA 1
ATOM 894 C C . HIS A 1 108 ? 1.064 -15.858 -4.901 1.00 43.50 108 HIS A C 1
ATOM 896 O O . HIS A 1 108 ? 0.940 -15.348 -3.793 1.00 43.50 108 HIS A O 1
ATOM 902 N N . CYS A 1 109 ? 1.259 -15.116 -5.996 1.00 42.28 109 CYS A N 1
ATOM 903 C CA . CYS A 1 109 ? 1.331 -13.655 -6.050 1.00 42.28 109 CYS A CA 1
ATOM 904 C C . CYS A 1 109 ? 0.731 -13.192 -7.385 1.00 42.28 109 CYS A C 1
ATOM 906 O O . CYS A 1 109 ? 1.378 -13.380 -8.412 1.00 42.28 109 CYS A O 1
ATOM 908 N N . PRO A 1 110 ? -0.485 -12.609 -7.437 1.00 44.50 110 PRO A N 1
ATOM 909 C CA . PRO A 1 110 ? -1.041 -12.198 -8.725 1.00 44.50 110 PRO A CA 1
ATOM 910 C C . PRO A 1 110 ? -0.165 -11.129 -9.386 1.00 44.50 110 PRO A C 1
ATOM 912 O O . PRO A 1 110 ? 0.411 -10.316 -8.668 1.00 44.50 110 PRO A O 1
ATOM 915 N N . GLY A 1 111 ? -0.062 -11.124 -10.713 1.00 53.28 111 GLY A N 1
ATOM 916 C CA . GLY A 1 111 ? 0.841 -10.239 -11.453 1.00 53.28 111 GLY A CA 1
ATOM 917 C C . GLY A 1 111 ? 0.738 -8.747 -11.095 1.00 53.28 111 GLY A C 1
ATOM 918 O O . GLY A 1 111 ? -0.315 -8.244 -10.680 1.00 53.28 111 GLY A O 1
ATOM 919 N N . GLY A 1 112 ? 1.856 -8.039 -11.259 1.00 60.38 112 GLY A N 1
ATOM 920 C CA . GLY A 1 112 ? 1.992 -6.590 -11.103 1.00 60.38 112 GLY A CA 1
ATOM 921 C C . GLY A 1 112 ? 3.148 -6.180 -10.189 1.00 60.38 112 GLY A C 1
ATOM 922 O O . GLY A 1 112 ? 3.644 -6.978 -9.400 1.00 60.38 112 GLY A O 1
ATOM 923 N N . PHE A 1 113 ? 3.576 -4.915 -10.269 1.00 73.25 113 PHE A N 1
ATOM 924 C CA . PHE A 1 113 ? 4.581 -4.380 -9.348 1.00 73.25 113 PHE A CA 1
ATOM 925 C C . PHE A 1 113 ? 3.991 -4.314 -7.933 1.00 73.25 113 PHE A C 1
ATOM 927 O O . PHE A 1 113 ? 3.053 -3.554 -7.683 1.00 73.25 113 PHE A O 1
ATOM 934 N N . GLY A 1 114 ? 4.494 -5.153 -7.028 1.00 74.94 114 GLY A N 1
ATOM 935 C CA . GLY A 1 114 ? 4.043 -5.231 -5.642 1.00 74.94 114 GLY A CA 1
ATOM 936 C C . GLY A 1 114 ? 5.061 -4.653 -4.667 1.00 74.94 114 GLY A C 1
ATOM 937 O O . GLY A 1 114 ? 6.262 -4.792 -4.883 1.00 74.94 114 GLY A O 1
ATOM 938 N N . LEU A 1 115 ? 4.576 -4.044 -3.586 1.00 78.31 115 LEU A N 1
ATOM 939 C CA . LEU A 1 115 ? 5.385 -3.672 -2.425 1.00 78.31 115 LEU A CA 1
ATOM 940 C C . LEU A 1 115 ? 4.937 -4.460 -1.200 1.00 78.31 115 LEU A C 1
ATOM 942 O O . LEU A 1 115 ? 3.740 -4.636 -0.990 1.00 78.31 115 LEU A O 1
ATOM 946 N N . SER A 1 116 ? 5.885 -4.875 -0.363 1.00 79.81 116 SER A N 1
ATOM 947 C CA . SER A 1 116 ? 5.591 -5.426 0.962 1.00 79.81 116 SER A CA 1
ATOM 948 C C . SER A 1 116 ? 6.364 -4.670 2.031 1.00 79.81 116 SER A C 1
ATOM 950 O O . SER A 1 116 ? 7.594 -4.628 1.994 1.00 79.81 116 SER A O 1
ATOM 952 N N . CYS A 1 117 ? 5.652 -4.096 2.995 1.00 83.62 117 CYS A N 1
ATOM 953 C CA . CYS A 1 117 ? 6.202 -3.326 4.106 1.00 83.62 117 CYS A CA 1
ATOM 954 C C . CYS A 1 117 ? 5.625 -3.845 5.423 1.00 83.62 117 CYS A C 1
ATOM 956 O O . CYS A 1 117 ? 4.443 -4.172 5.478 1.00 83.62 117 CYS A O 1
ATOM 958 N N . ASN A 1 118 ? 6.439 -3.902 6.478 1.00 83.00 118 ASN A N 1
ATOM 959 C CA . ASN A 1 118 ? 5.996 -4.352 7.806 1.00 83.00 118 ASN A CA 1
ATOM 960 C C . ASN A 1 118 ? 5.934 -3.209 8.837 1.00 83.00 118 ASN A C 1
ATOM 962 O O . ASN A 1 118 ? 5.579 -3.453 9.984 1.00 83.00 118 ASN A O 1
ATOM 966 N N . THR A 1 119 ? 6.303 -1.983 8.448 1.00 85.88 119 THR A N 1
ATOM 967 C CA . THR A 1 119 ? 6.155 -0.777 9.275 1.00 85.88 119 THR A CA 1
ATOM 968 C C . THR A 1 119 ? 5.779 0.429 8.419 1.00 85.88 119 THR A C 1
ATOM 970 O O . THR A 1 119 ? 6.112 0.493 7.225 1.00 85.88 119 THR A O 1
ATOM 973 N N . HIS A 1 120 ? 5.165 1.442 9.040 1.00 90.62 120 HIS A N 1
ATOM 974 C CA . HIS A 1 120 ? 4.874 2.716 8.371 1.00 90.62 120 HIS A CA 1
ATOM 975 C C . HIS A 1 120 ? 6.130 3.390 7.803 1.00 90.62 120 HIS A C 1
ATOM 977 O O . HIS A 1 120 ? 6.129 3.879 6.672 1.00 90.62 120 HIS A O 1
ATOM 983 N N . GLY A 1 121 ? 7.227 3.380 8.567 1.00 90.06 121 GLY A N 1
ATOM 984 C CA . GLY A 1 121 ? 8.491 3.994 8.160 1.00 90.06 121 GLY A CA 1
ATOM 985 C C . GLY A 1 121 ? 9.072 3.372 6.887 1.00 90.06 121 GLY A C 1
ATOM 986 O O . GLY A 1 121 ? 9.500 4.101 5.987 1.00 90.06 121 GLY A O 1
ATOM 987 N N . GLN A 1 122 ? 9.031 2.038 6.775 1.00 87.81 122 GLN A N 1
ATOM 988 C CA . GLN A 1 122 ? 9.444 1.322 5.562 1.00 87.81 122 GLN A CA 1
ATOM 989 C C . GLN A 1 122 ? 8.574 1.718 4.371 1.00 87.81 122 GLN A C 1
ATOM 991 O O . GLN A 1 122 ? 9.105 2.103 3.328 1.00 87.81 122 GLN A O 1
ATOM 996 N N . PHE A 1 123 ? 7.253 1.688 4.551 1.00 89.81 123 PHE A N 1
ATOM 997 C CA . PHE A 1 123 ? 6.301 2.045 3.506 1.00 89.81 123 PHE A CA 1
ATOM 998 C C . PHE A 1 123 ? 6.514 3.478 3.002 1.00 89.81 123 PHE A C 1
ATOM 1000 O O . PHE A 1 123 ? 6.732 3.699 1.808 1.00 89.81 123 PHE A O 1
ATOM 1007 N N . ARG A 1 124 ? 6.584 4.452 3.917 1.00 92.12 124 ARG A N 1
ATOM 1008 C CA . ARG A 1 124 ? 6.842 5.861 3.594 1.00 92.12 124 ARG A CA 1
ATOM 1009 C C . ARG A 1 124 ? 8.160 6.045 2.844 1.00 92.12 124 ARG A C 1
ATOM 1011 O O . ARG A 1 124 ? 8.212 6.815 1.885 1.00 92.12 124 ARG A O 1
ATOM 1018 N N . SER A 1 125 ? 9.225 5.378 3.290 1.00 89.50 125 SER A N 1
ATOM 1019 C CA . SER A 1 125 ? 10.546 5.452 2.656 1.00 89.50 125 SER A CA 1
ATOM 1020 C C . SER A 1 125 ? 10.522 4.888 1.233 1.00 89.50 125 SER A C 1
ATOM 1022 O O . SER A 1 125 ? 11.020 5.529 0.304 1.00 89.50 125 SER A O 1
ATOM 1024 N N . MET A 1 126 ? 9.880 3.732 1.035 1.00 85.56 126 MET A N 1
ATOM 1025 C CA . MET A 1 126 ? 9.746 3.118 -0.284 1.00 85.56 126 MET A CA 1
ATOM 1026 C C . MET A 1 126 ? 8.972 3.987 -1.255 1.00 85.56 126 MET A C 1
ATOM 1028 O O . MET A 1 126 ? 9.480 4.257 -2.339 1.00 85.56 126 MET A O 1
ATOM 1032 N N . VAL A 1 127 ? 7.778 4.439 -0.868 1.00 89.25 127 VAL A N 1
ATOM 1033 C CA . VAL A 1 127 ? 6.944 5.280 -1.728 1.00 89.25 127 VAL A CA 1
ATOM 1034 C C . VAL A 1 127 ? 7.721 6.535 -2.113 1.00 89.25 127 VAL A C 1
ATOM 1036 O O . VAL A 1 127 ? 7.900 6.792 -3.297 1.00 89.25 127 VAL A O 1
ATOM 1039 N N . LYS A 1 128 ? 8.325 7.239 -1.142 1.00 89.69 128 LYS A N 1
ATOM 1040 C CA . LYS A 1 128 ? 9.162 8.419 -1.419 1.00 89.69 128 LYS A CA 1
ATOM 1041 C C . LYS A 1 128 ? 10.316 8.131 -2.376 1.00 89.69 128 LYS A C 1
ATOM 1043 O O . LYS A 1 128 ? 10.630 8.985 -3.198 1.00 89.69 128 LYS A O 1
ATOM 1048 N N . ARG A 1 129 ? 10.986 6.983 -2.252 1.00 88.31 129 ARG A N 1
ATOM 1049 C CA . ARG A 1 129 ? 12.076 6.598 -3.158 1.00 88.31 129 ARG A CA 1
ATOM 1050 C C . ARG A 1 129 ? 11.545 6.313 -4.561 1.00 88.31 129 ARG A C 1
ATOM 1052 O O . ARG A 1 129 ? 12.072 6.864 -5.518 1.00 88.31 129 ARG A O 1
ATOM 1059 N N . LEU A 1 130 ? 10.492 5.509 -4.689 1.00 85.75 130 LEU A N 1
ATOM 1060 C CA . LEU A 1 130 ? 9.905 5.134 -5.980 1.00 85.75 130 LEU A CA 1
ATOM 1061 C C . LEU A 1 130 ? 9.271 6.329 -6.701 1.00 85.75 130 LEU A C 1
ATOM 1063 O O . LEU A 1 130 ? 9.311 6.396 -7.926 1.00 85.75 130 LEU A O 1
ATOM 1067 N N . SER A 1 131 ? 8.769 7.310 -5.953 1.00 86.38 131 SER A N 1
ATOM 1068 C CA . SER A 1 131 ? 8.266 8.575 -6.489 1.00 86.38 131 SER A CA 1
ATOM 1069 C C . SER A 1 131 ? 9.354 9.471 -7.092 1.00 86.38 131 SER A C 1
ATOM 1071 O O . SER A 1 131 ? 9.014 10.425 -7.780 1.00 86.38 131 SER A O 1
ATOM 1073 N N . LYS A 1 132 ? 10.648 9.207 -6.858 1.00 82.69 132 LYS A N 1
ATOM 1074 C CA . LYS A 1 132 ? 11.752 9.990 -7.451 1.00 82.69 132 LYS A CA 1
ATOM 1075 C C . LYS A 1 132 ? 12.189 9.484 -8.822 1.00 82.69 132 LYS A C 1
ATOM 1077 O O . LYS A 1 132 ? 12.939 10.170 -9.509 1.00 82.69 132 LYS A O 1
ATOM 1082 N N . HIS A 1 133 ? 11.765 8.284 -9.202 1.00 81.94 133 HIS A N 1
ATOM 1083 C CA . HIS A 1 133 ? 12.204 7.642 -10.431 1.00 81.94 133 HIS A CA 1
ATOM 1084 C C . HIS A 1 133 ? 11.056 7.653 -11.437 1.00 81.94 133 HIS A C 1
ATOM 1086 O O . HIS A 1 133 ? 10.025 7.028 -11.199 1.00 81.94 133 HIS A O 1
ATOM 1092 N N . TYR A 1 134 ? 11.224 8.370 -12.546 1.00 78.94 134 TYR A N 1
ATOM 1093 C CA . TYR A 1 134 ? 10.260 8.379 -13.646 1.00 78.94 134 TYR A CA 1
ATOM 1094 C C . TYR A 1 134 ? 10.313 7.053 -14.412 1.00 78.94 134 TYR A C 1
ATOM 1096 O O . TYR A 1 134 ? 11.386 6.477 -14.606 1.00 78.94 134 TYR A O 1
ATOM 1104 N N . GLN A 1 135 ? 9.151 6.553 -14.820 1.00 73.31 135 GLN A N 1
ATOM 1105 C CA . GLN A 1 135 ? 9.041 5.430 -15.737 1.00 73.31 135 GLN A CA 1
ATOM 1106 C C . GLN A 1 135 ? 9.386 5.935 -17.135 1.00 73.31 135 GLN A C 1
ATOM 1108 O O . GLN A 1 135 ? 8.803 6.901 -17.623 1.00 73.31 135 GLN A O 1
ATOM 1113 N N . ILE A 1 136 ? 10.327 5.272 -17.798 1.00 64.19 136 ILE A N 1
ATOM 1114 C CA . ILE A 1 136 ? 10.642 5.557 -19.197 1.00 64.19 136 ILE A CA 1
ATOM 1115 C C . ILE A 1 136 ? 9.611 4.797 -20.037 1.00 64.19 136 ILE A C 1
ATOM 1117 O O . ILE A 1 136 ? 9.838 3.655 -20.429 1.00 64.19 136 ILE A O 1
ATOM 1121 N N . VAL A 1 137 ? 8.427 5.389 -20.213 1.00 55.47 137 VAL A N 1
ATOM 1122 C CA . VAL A 1 137 ? 7.302 4.756 -20.933 1.00 55.47 137 VAL A CA 1
ATOM 1123 C C . VAL A 1 137 ? 7.409 4.970 -22.448 1.00 55.47 137 VAL A C 1
ATOM 1125 O O . VAL A 1 137 ? 6.914 4.150 -23.216 1.00 55.47 137 VAL A O 1
ATOM 1128 N N . LYS A 1 138 ? 8.093 6.031 -22.903 1.00 50.47 138 LYS A N 1
ATOM 1129 C CA . LYS A 1 138 ? 8.270 6.346 -24.331 1.00 50.47 138 LYS A CA 1
ATOM 1130 C C . LYS A 1 138 ? 9.759 6.495 -24.688 1.00 50.47 138 LYS A C 1
ATOM 1132 O O . LYS A 1 138 ? 10.506 7.015 -23.862 1.00 50.47 138 LYS A O 1
ATOM 1137 N N . PRO A 1 139 ? 10.196 6.088 -25.897 1.00 50.97 139 PRO A N 1
ATOM 1138 C CA . PRO A 1 139 ? 11.579 6.262 -26.367 1.00 50.97 139 PRO A CA 1
ATOM 1139 C C . PRO A 1 139 ? 12.061 7.721 -26.311 1.00 50.97 139 PRO A C 1
ATOM 1141 O O . PRO A 1 139 ? 13.221 7.971 -26.001 1.00 50.97 139 PRO A O 1
ATOM 1144 N N . ASP A 1 140 ? 11.134 8.667 -26.504 1.00 48.75 140 ASP A N 1
ATOM 1145 C CA . ASP A 1 140 ? 11.376 10.115 -26.458 1.00 48.75 140 ASP A CA 1
ATOM 1146 C C . ASP A 1 140 ? 11.070 10.746 -25.092 1.00 48.75 140 ASP A C 1
ATOM 1148 O O . ASP A 1 140 ? 11.125 11.968 -24.945 1.00 48.75 140 ASP A O 1
ATOM 1152 N N . ALA A 1 141 ? 10.756 9.940 -24.068 1.00 50.28 141 ALA A N 1
ATOM 1153 C CA . ALA A 1 141 ? 10.628 10.406 -22.689 1.00 50.28 141 ALA A CA 1
ATOM 1154 C C . ALA A 1 141 ? 12.028 10.701 -22.134 1.00 50.28 141 ALA A C 1
ATOM 1156 O O . ALA A 1 141 ? 12.535 10.029 -21.236 1.00 50.28 141 ALA A O 1
ATOM 1157 N N . GLN A 1 142 ? 12.687 11.701 -22.715 1.00 50.62 142 GLN A N 1
ATOM 1158 C CA . GLN A 1 142 ? 13.915 12.260 -22.201 1.00 50.62 142 GLN A CA 1
ATOM 1159 C C . GLN A 1 142 ? 13.611 12.812 -20.810 1.00 50.62 142 GLN A C 1
ATOM 1161 O O . GLN A 1 142 ? 13.144 13.936 -20.637 1.00 50.62 142 GLN A O 1
ATOM 1166 N N . THR A 1 143 ? 13.980 12.039 -19.793 1.00 52.19 143 THR A N 1
ATOM 1167 C CA . THR A 1 143 ? 14.176 12.478 -18.406 1.00 52.19 143 THR A CA 1
ATOM 1168 C C . THR A 1 143 ? 15.044 13.743 -18.301 1.00 52.19 143 THR A C 1
ATOM 1170 O O . THR A 1 143 ? 15.028 14.406 -17.271 1.00 52.19 143 THR A O 1
ATOM 1173 N N . SER A 1 144 ? 15.756 14.110 -19.375 1.00 49.69 144 SER A N 1
ATOM 1174 C CA . SER A 1 144 ? 16.528 15.347 -19.524 1.00 49.69 144 SER A CA 1
ATOM 1175 C C . SER A 1 144 ? 15.674 16.617 -19.753 1.00 49.69 144 SER A C 1
ATOM 1177 O O . SER A 1 144 ? 16.157 17.716 -19.499 1.00 49.69 144 SER A O 1
ATOM 1179 N N . LEU A 1 145 ? 14.400 16.505 -20.164 1.00 50.66 145 LEU A N 1
ATOM 1180 C CA . LEU A 1 145 ? 13.495 17.656 -20.373 1.00 50.66 145 LEU A CA 1
ATOM 1181 C C . LEU A 1 145 ? 12.744 18.091 -19.101 1.00 50.66 145 LEU A C 1
ATOM 1183 O O . LEU A 1 145 ? 12.345 19.249 -18.971 1.00 50.66 145 LEU A O 1
ATOM 1187 N N . LEU A 1 146 ? 12.596 17.193 -18.121 1.00 54.81 146 LEU A N 1
ATOM 1188 C CA . LEU A 1 146 ? 11.998 17.500 -16.812 1.00 54.81 146 LEU A CA 1
ATOM 1189 C C . LEU A 1 146 ? 12.820 18.513 -15.997 1.00 54.81 146 LEU A C 1
ATOM 1191 O O . LEU A 1 146 ? 12.298 19.127 -15.065 1.00 54.81 146 LEU A O 1
ATOM 1195 N N . THR A 1 147 ? 14.095 18.688 -16.347 1.00 54.28 147 THR A N 1
ATOM 1196 C CA . THR A 1 147 ? 15.059 19.545 -15.649 1.00 54.28 147 THR A CA 1
ATOM 1197 C C . THR 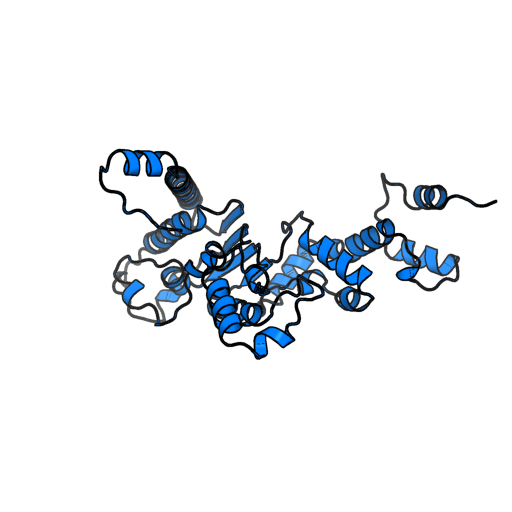A 1 147 ? 15.116 20.993 -16.144 1.00 54.28 147 THR A C 1
ATOM 1199 O O . THR A 1 147 ? 15.788 21.797 -15.506 1.00 54.28 147 THR A O 1
ATOM 1202 N N . THR A 1 148 ? 14.409 21.369 -17.218 1.00 61.62 148 THR A N 1
ATOM 1203 C CA . THR A 1 148 ? 14.609 22.683 -17.875 1.00 61.62 148 THR A CA 1
ATOM 1204 C C . THR A 1 148 ? 13.394 23.617 -17.885 1.00 61.62 148 THR A C 1
ATOM 1206 O O . THR A 1 148 ? 13.580 24.820 -18.049 1.00 61.62 148 THR A O 1
ATOM 1209 N N . SER A 1 149 ? 12.160 23.135 -17.670 1.00 76.88 149 SER A N 1
ATOM 1210 C CA . SER A 1 149 ? 10.951 23.982 -17.723 1.00 76.88 149 SER A CA 1
ATOM 1211 C C . SER A 1 149 ? 10.144 23.984 -16.411 1.00 76.88 149 SER A C 1
ATOM 1213 O O . SER A 1 149 ? 9.598 22.944 -16.025 1.00 76.88 149 SER A O 1
ATOM 1215 N N . PRO A 1 150 ? 9.949 25.149 -15.753 1.00 82.38 150 PRO A N 1
ATOM 1216 C CA . PRO A 1 150 ? 9.098 25.276 -14.563 1.00 82.38 150 PRO A CA 1
ATOM 1217 C C . PRO A 1 150 ? 7.655 24.794 -14.777 1.00 82.38 150 PRO A C 1
ATOM 1219 O O . PRO A 1 150 ? 7.012 24.305 -13.846 1.00 82.38 150 PRO A O 1
ATOM 1222 N N . ARG A 1 151 ? 7.140 24.899 -16.010 1.00 83.38 151 ARG A N 1
ATOM 1223 C CA . ARG A 1 151 ? 5.797 24.427 -16.377 1.00 83.38 151 ARG A CA 1
ATOM 1224 C C . ARG A 1 151 ? 5.700 22.903 -16.311 1.00 83.38 151 ARG A C 1
ATOM 1226 O O . ARG A 1 151 ? 4.756 22.390 -15.715 1.00 83.38 151 ARG A O 1
ATOM 1233 N N . MET A 1 152 ? 6.686 22.194 -16.864 1.00 82.00 152 MET A N 1
ATOM 1234 C CA . MET A 1 152 ? 6.735 20.728 -16.811 1.00 82.00 152 MET A CA 1
ATOM 1235 C C . MET A 1 152 ? 6.888 20.231 -15.375 1.00 82.00 152 MET A C 1
ATOM 1237 O O . MET A 1 152 ? 6.225 19.275 -14.986 1.00 82.00 152 MET A O 1
ATOM 1241 N N . HIS A 1 153 ? 7.674 20.931 -14.551 1.00 82.44 153 HIS A N 1
ATOM 1242 C CA . HIS A 1 153 ? 7.794 20.596 -13.133 1.00 82.44 153 HIS A CA 1
ATOM 1243 C C . HIS A 1 153 ? 6.450 20.698 -12.393 1.00 82.44 153 HIS A C 1
ATOM 1245 O O . HIS A 1 153 ? 6.089 19.799 -11.634 1.00 82.44 153 HIS A O 1
ATOM 1251 N N . ARG A 1 154 ? 5.665 21.756 -12.650 1.00 85.56 154 ARG A N 1
ATOM 1252 C CA . ARG A 1 154 ? 4.314 21.898 -12.078 1.00 85.56 154 ARG A CA 1
ATOM 1253 C C . ARG A 1 154 ? 3.373 20.785 -12.537 1.00 85.56 154 ARG A C 1
ATOM 1255 O O . ARG A 1 154 ? 2.623 20.266 -11.716 1.00 85.56 154 ARG A O 1
ATOM 1262 N N . GLN A 1 155 ? 3.421 20.402 -13.812 1.00 85.75 155 GLN A N 1
ATOM 1263 C CA . GLN A 1 155 ? 2.609 19.301 -14.342 1.00 85.75 155 GLN A CA 1
ATOM 1264 C C . GLN A 1 155 ? 3.001 17.954 -13.722 1.00 85.75 155 GLN A C 1
ATOM 1266 O O . GLN A 1 155 ? 2.128 17.227 -13.255 1.00 85.75 155 GLN A O 1
ATOM 1271 N N . ALA A 1 156 ? 4.300 17.663 -13.619 1.00 85.38 156 ALA A N 1
ATOM 1272 C CA . ALA A 1 156 ? 4.794 16.458 -12.959 1.00 85.38 156 ALA A CA 1
ATOM 1273 C C . ALA A 1 156 ? 4.380 16.410 -11.478 1.00 85.38 156 ALA A C 1
ATOM 1275 O O . ALA A 1 156 ? 3.936 15.375 -10.987 1.00 85.38 156 ALA A O 1
ATOM 1276 N N . TYR A 1 157 ? 4.453 17.543 -10.772 1.00 86.94 157 TYR A N 1
ATOM 1277 C CA . TYR A 1 157 ? 4.000 17.644 -9.385 1.00 86.94 157 TYR A CA 1
ATOM 1278 C C . TYR A 1 157 ? 2.490 17.427 -9.234 1.00 86.94 157 TYR A C 1
ATOM 1280 O O . TYR A 1 157 ? 2.046 16.764 -8.294 1.00 86.94 157 TYR A O 1
ATOM 1288 N N . ARG A 1 158 ? 1.701 17.977 -10.164 1.00 87.25 158 ARG A N 1
ATOM 1289 C CA . ARG A 1 158 ? 0.247 17.803 -10.206 1.00 87.25 158 ARG A CA 1
ATOM 1290 C C . ARG A 1 158 ? -0.115 16.333 -10.406 1.00 87.25 158 ARG A C 1
ATOM 1292 O O . ARG A 1 158 ? -0.908 15.811 -9.628 1.00 87.25 158 ARG A O 1
ATOM 1299 N N . TYR A 1 159 ? 0.527 15.665 -11.365 1.00 88.25 159 TYR A N 1
ATOM 1300 C CA . TYR A 1 159 ? 0.325 14.238 -11.606 1.00 88.25 159 TYR A CA 1
ATOM 1301 C C . TYR A 1 159 ? 0.746 13.384 -10.406 1.00 88.25 159 TYR A C 1
ATOM 1303 O O . TYR A 1 159 ? -0.008 12.519 -9.983 1.00 88.25 159 TYR A O 1
ATOM 1311 N N . LEU A 1 160 ? 1.893 13.687 -9.785 1.00 87.69 160 LEU A N 1
ATOM 1312 C CA . LEU A 1 160 ? 2.378 12.965 -8.605 1.00 87.69 160 LEU A CA 1
ATOM 1313 C C . LEU A 1 160 ? 1.377 12.981 -7.437 1.00 87.69 160 LEU A C 1
ATOM 1315 O O . LEU A 1 160 ? 1.301 12.016 -6.682 1.00 87.69 160 LEU A O 1
ATOM 1319 N N . ARG A 1 161 ? 0.640 14.084 -7.255 1.00 88.38 161 ARG A N 1
ATOM 1320 C CA . ARG A 1 161 ? -0.352 14.221 -6.177 1.00 88.38 161 ARG A CA 1
ATOM 1321 C C . ARG A 1 161 ? -1.732 13.693 -6.547 1.00 88.38 161 ARG A C 1
ATOM 1323 O O . ARG A 1 161 ? -2.427 13.198 -5.665 1.00 88.38 161 ARG A O 1
ATOM 1330 N N . PHE A 1 162 ? -2.132 13.828 -7.807 1.00 88.00 162 PHE A N 1
ATOM 1331 C CA . PHE A 1 162 ? -3.497 13.553 -8.254 1.00 88.00 162 PHE A CA 1
ATOM 1332 C C . PHE A 1 162 ? -3.521 12.788 -9.587 1.00 88.00 162 PHE A C 1
ATOM 1334 O O . PHE A 1 162 ? -4.079 13.275 -10.571 1.00 88.00 162 PHE A O 1
ATOM 1341 N N . PRO A 1 163 ? -2.936 11.581 -9.649 1.00 88.56 163 PRO A N 1
ATOM 1342 C CA . PRO A 1 163 ? -2.781 10.860 -10.910 1.00 88.56 163 PRO A CA 1
ATOM 1343 C C . PRO A 1 163 ? -4.118 10.384 -11.486 1.00 88.56 163 PRO A C 1
ATOM 1345 O O . PRO A 1 163 ? -4.284 10.366 -12.700 1.00 88.56 163 PRO A O 1
ATOM 1348 N N . LYS A 1 164 ? -5.097 10.048 -10.633 1.00 85.31 164 LYS A N 1
ATOM 1349 C CA . LYS A 1 164 ? -6.448 9.658 -11.072 1.00 85.31 164 LYS A CA 1
ATOM 1350 C C . LYS A 1 164 ? -7.247 10.824 -11.672 1.00 85.31 164 LYS A C 1
ATOM 1352 O O . LYS A 1 164 ? -8.102 10.583 -12.513 1.00 85.31 164 LYS A O 1
ATOM 1357 N N . LEU A 1 165 ? -6.974 12.062 -11.242 1.00 84.19 165 LEU A N 1
ATOM 1358 C CA . LEU A 1 165 ? -7.634 13.270 -11.760 1.00 84.19 165 LEU A CA 1
ATOM 1359 C C . LEU A 1 165 ? -6.973 13.806 -13.034 1.00 84.19 165 LEU A C 1
ATOM 1361 O O . LEU A 1 165 ? -7.601 14.571 -13.754 1.00 84.19 165 LEU A O 1
ATOM 1365 N N . HIS A 1 166 ? -5.718 13.425 -13.290 1.00 84.06 166 HIS A N 1
ATOM 1366 C CA . HIS A 1 166 ? -4.925 13.908 -14.422 1.00 84.06 166 HIS A CA 1
ATOM 1367 C C . HIS A 1 166 ? -4.335 12.766 -15.265 1.00 84.06 166 HIS A C 1
ATOM 1369 O O . HIS A 1 166 ? -3.112 12.708 -15.433 1.00 84.06 166 HIS A O 1
ATOM 1375 N N . PRO A 1 167 ? -5.151 11.826 -15.781 1.00 84.94 167 PRO A N 1
ATOM 1376 C CA . PRO A 1 167 ? -4.654 10.703 -16.578 1.00 84.94 167 PRO A CA 1
ATOM 1377 C C . PRO A 1 167 ? -3.904 11.141 -17.848 1.00 84.94 167 PRO A C 1
ATOM 1379 O O . PRO A 1 167 ? -3.025 10.425 -18.316 1.00 84.94 167 PRO A O 1
ATOM 1382 N N . GLU A 1 168 ? -4.185 12.332 -18.378 1.00 82.25 168 GLU A N 1
ATOM 1383 C CA . GLU A 1 168 ? -3.506 12.935 -19.531 1.00 82.25 168 GLU A CA 1
ATOM 1384 C C . GLU A 1 168 ? -2.019 13.252 -19.289 1.00 82.25 168 GLU A C 1
ATOM 1386 O O . GLU A 1 168 ? -1.267 13.503 -20.231 1.00 82.25 168 GLU A O 1
ATOM 1391 N N . LEU A 1 169 ? -1.583 13.255 -18.026 1.00 84.69 169 LEU A N 1
ATOM 1392 C CA . LEU A 1 169 ? -0.210 13.538 -17.611 1.00 84.69 169 LEU A CA 1
ATOM 1393 C C . LEU A 1 169 ? 0.605 12.259 -17.327 1.00 84.69 169 LEU A C 1
ATOM 1395 O O . LEU A 1 169 ? 1.658 12.333 -16.686 1.00 84.69 169 LEU A O 1
ATOM 1399 N N . ASP A 1 170 ? 0.157 11.102 -17.827 1.00 83.75 170 ASP A N 1
ATOM 1400 C CA . ASP A 1 170 ? 0.778 9.780 -17.642 1.00 83.75 170 ASP A CA 1
ATOM 1401 C C . ASP A 1 170 ? 2.268 9.711 -18.019 1.00 83.75 170 ASP A C 1
ATOM 1403 O O . ASP A 1 170 ? 3.030 8.939 -17.436 1.00 83.75 170 ASP A O 1
ATOM 1407 N N . GLN A 1 171 ? 2.718 10.573 -18.928 1.00 81.88 171 GLN A N 1
ATOM 1408 C CA . GLN A 1 171 ? 4.122 10.741 -19.301 1.00 81.88 171 GLN A CA 1
ATOM 1409 C C . GLN A 1 171 ? 5.032 11.117 -18.118 1.00 81.88 171 GLN A C 1
ATOM 1411 O O . GLN A 1 171 ? 6.243 10.911 -18.183 1.00 81.88 171 GLN A O 1
ATOM 1416 N N . PHE A 1 172 ? 4.467 11.647 -17.029 1.00 84.56 172 PHE A N 1
ATOM 1417 C CA . PHE A 1 172 ? 5.175 11.950 -15.784 1.00 84.56 172 PHE A CA 1
ATOM 1418 C C . PHE A 1 172 ? 5.060 10.830 -14.741 1.00 84.56 172 PHE A C 1
ATOM 1420 O O . PHE A 1 172 ? 5.422 11.024 -13.576 1.00 84.56 172 PHE A O 1
ATOM 1427 N N . ALA A 1 173 ? 4.575 9.647 -15.127 1.00 84.81 173 ALA A N 1
ATOM 1428 C CA . ALA A 1 173 ? 4.467 8.514 -14.228 1.00 84.81 173 ALA A CA 1
ATOM 1429 C C . ALA A 1 173 ? 5.823 8.107 -13.666 1.00 84.81 173 ALA A C 1
ATOM 1431 O O . ALA A 1 173 ? 6.797 7.878 -14.370 1.00 84.81 173 ALA A O 1
ATOM 1432 N N . THR A 1 174 ? 5.864 7.992 -12.348 1.00 85.88 174 THR A N 1
ATOM 1433 C CA . THR A 1 174 ? 6.989 7.456 -11.577 1.00 85.88 174 THR A CA 1
ATOM 1434 C C . THR A 1 174 ? 6.779 5.984 -11.253 1.00 85.88 174 THR A C 1
ATOM 1436 O O . THR A 1 174 ? 5.665 5.471 -11.375 1.00 85.88 174 THR A O 1
ATOM 1439 N N . PHE A 1 175 ? 7.819 5.275 -10.813 1.00 83.44 175 PHE A N 1
ATOM 1440 C CA . PHE A 1 175 ? 7.702 3.864 -10.424 1.00 83.44 175 PHE A CA 1
ATOM 1441 C C . PHE A 1 175 ? 6.636 3.643 -9.344 1.00 83.44 175 PHE A C 1
ATOM 1443 O O . PHE A 1 175 ? 5.978 2.606 -9.357 1.00 83.44 175 PHE A O 1
ATOM 1450 N N . ALA A 1 176 ? 6.395 4.630 -8.470 1.00 87.12 176 ALA A N 1
ATOM 1451 C CA . ALA A 1 176 ? 5.306 4.565 -7.498 1.00 87.12 176 ALA A CA 1
ATOM 1452 C C . ALA A 1 176 ? 3.935 4.378 -8.176 1.00 87.12 176 ALA A C 1
ATOM 1454 O O . ALA A 1 176 ? 3.160 3.518 -7.779 1.00 87.12 176 ALA A O 1
ATOM 1455 N N . HIS A 1 177 ? 3.663 5.080 -9.276 1.00 86.88 177 HIS A N 1
ATOM 1456 C CA . HIS A 1 177 ? 2.396 4.942 -10.002 1.00 86.88 177 HIS A CA 1
ATOM 1457 C C . HIS A 1 177 ? 2.220 3.568 -10.662 1.00 86.88 177 HIS A C 1
ATOM 1459 O O . HIS A 1 177 ? 1.104 3.179 -10.999 1.00 86.88 177 HIS A O 1
ATOM 1465 N N . GLY A 1 178 ? 3.312 2.824 -10.857 1.00 80.19 178 GLY A N 1
ATOM 1466 C CA . GLY A 1 178 ? 3.286 1.465 -11.392 1.00 80.19 178 GLY A CA 1
ATOM 1467 C C . GLY A 1 178 ? 2.884 0.412 -10.362 1.00 80.19 178 GLY A C 1
ATOM 1468 O O . GLY A 1 178 ? 2.643 -0.730 -10.752 1.00 80.19 178 GLY A O 1
ATOM 1469 N N . ILE A 1 179 ? 2.815 0.767 -9.072 1.00 83.94 179 ILE A N 1
ATOM 1470 C CA . ILE A 1 179 ? 2.449 -0.154 -7.994 1.00 83.94 179 ILE A CA 1
ATOM 1471 C C . ILE A 1 179 ? 1.015 -0.630 -8.219 1.00 83.94 179 ILE A C 1
ATOM 1473 O O . ILE A 1 179 ? 0.075 0.161 -8.264 1.00 83.94 179 ILE A O 1
ATOM 1477 N N . ARG A 1 180 ? 0.856 -1.948 -8.334 1.00 82.25 180 ARG A N 1
ATOM 1478 C CA . ARG A 1 180 ? -0.443 -2.616 -8.470 1.00 82.25 180 ARG A CA 1
ATOM 1479 C C . ARG A 1 180 ? -0.883 -3.298 -7.189 1.00 82.25 180 ARG A C 1
ATOM 1481 O O . ARG A 1 180 ? -2.076 -3.496 -6.982 1.00 82.25 180 ARG A O 1
ATOM 1488 N N . LYS A 1 181 ? 0.075 -3.659 -6.334 1.00 79.31 181 LYS A N 1
ATOM 1489 C CA . LYS A 1 181 ? -0.164 -4.405 -5.100 1.00 79.31 181 LYS A CA 1
ATOM 1490 C C . LYS A 1 181 ? 0.589 -3.826 -3.927 1.00 79.31 181 LYS A C 1
ATOM 1492 O O . LYS A 1 181 ? 1.754 -3.459 -4.054 1.00 79.31 181 LYS A O 1
ATOM 1497 N N . LEU A 1 182 ? -0.052 -3.845 -2.771 1.00 85.25 182 LEU A N 1
ATOM 1498 C CA . LEU A 1 182 ? 0.556 -3.411 -1.531 1.00 85.25 182 LEU A CA 1
ATOM 1499 C C . LEU A 1 182 ? 0.220 -4.390 -0.409 1.00 85.25 182 LEU A C 1
ATOM 1501 O O . LEU A 1 182 ? -0.945 -4.607 -0.097 1.00 85.25 182 LEU A O 1
ATOM 1505 N N . SER A 1 183 ? 1.259 -4.958 0.194 1.00 85.81 183 SER A N 1
ATOM 1506 C CA . SER A 1 183 ? 1.206 -5.655 1.471 1.00 85.81 183 SER A CA 1
ATOM 1507 C C . SER A 1 183 ? 1.692 -4.712 2.563 1.00 85.81 183 SER A C 1
ATOM 1509 O O . SER A 1 183 ? 2.850 -4.292 2.547 1.00 85.81 183 SER A O 1
ATOM 1511 N N . LEU A 1 184 ? 0.817 -4.374 3.502 1.00 88.75 184 LEU A N 1
ATOM 1512 C CA . LEU A 1 184 ? 1.066 -3.386 4.538 1.00 88.75 184 LEU A CA 1
ATOM 1513 C C . LEU A 1 184 ? 0.844 -4.007 5.916 1.00 88.75 184 LEU A C 1
ATOM 1515 O O . LEU A 1 184 ? -0.283 -4.315 6.284 1.00 88.75 184 LEU A O 1
ATOM 1519 N N . GLY A 1 185 ? 1.922 -4.171 6.674 1.00 88.12 185 GLY A N 1
ATOM 1520 C CA . GLY A 1 185 ? 1.884 -4.373 8.116 1.00 88.12 185 GLY A CA 1
ATOM 1521 C C . GLY A 1 185 ? 2.205 -3.076 8.837 1.00 88.12 185 GLY A C 1
ATOM 1522 O O . GLY A 1 185 ? 3.123 -2.353 8.444 1.00 88.12 185 GLY A O 1
ATOM 1523 N N . LEU A 1 186 ? 1.424 -2.786 9.869 1.00 87.81 186 LEU A N 1
ATOM 1524 C CA . LEU A 1 186 ? 1.546 -1.602 10.706 1.00 87.81 186 LEU A CA 1
ATOM 1525 C C . LEU A 1 186 ? 1.433 -2.029 12.167 1.00 87.81 186 LEU A C 1
ATOM 1527 O O . LEU A 1 186 ? 0.703 -2.967 12.495 1.00 87.81 186 LEU A O 1
ATOM 1531 N N . ARG A 1 187 ? 2.129 -1.310 13.046 1.00 86.94 187 ARG A N 1
ATOM 1532 C CA . ARG A 1 187 ? 1.889 -1.421 14.491 1.00 86.94 187 ARG A CA 1
ATOM 1533 C C . ARG A 1 187 ? 0.517 -0.855 14.844 1.00 86.94 187 ARG A C 1
ATOM 1535 O O . ARG A 1 187 ? -0.030 -0.053 14.087 1.00 86.94 187 ARG A O 1
ATOM 1542 N N . LEU A 1 188 ? -0.018 -1.205 16.013 1.00 85.69 188 LEU A N 1
ATOM 1543 C CA . LEU A 1 188 ? -1.383 -0.819 16.388 1.00 85.69 188 LEU A CA 1
ATOM 1544 C C . LEU A 1 188 ? -1.615 0.701 16.296 1.00 85.69 188 LEU A C 1
ATOM 1546 O O . LEU A 1 188 ? -2.576 1.145 15.671 1.00 85.69 188 LEU A O 1
ATOM 1550 N N . LEU A 1 189 ? -0.698 1.512 16.835 1.00 85.31 189 LEU A N 1
ATOM 1551 C CA . LEU A 1 189 ? -0.810 2.977 16.784 1.00 85.31 189 LEU A CA 1
ATOM 1552 C C . LEU A 1 189 ? -0.670 3.520 15.353 1.00 85.31 189 LEU A C 1
ATOM 1554 O O . LEU A 1 189 ? -1.340 4.477 14.965 1.00 85.31 189 LEU A O 1
ATOM 1558 N N . GLU A 1 190 ? 0.182 2.886 14.548 1.00 89.44 190 GLU A N 1
ATOM 1559 C CA . GLU A 1 190 ? 0.350 3.237 13.139 1.00 89.44 190 GLU A CA 1
ATOM 1560 C C . GLU A 1 190 ? -0.932 2.953 12.346 1.00 89.44 190 GLU A C 1
ATOM 1562 O O . GLU A 1 190 ? -1.281 3.759 11.489 1.00 89.44 190 GLU A O 1
ATOM 1567 N N . CYS A 1 191 ? -1.675 1.884 12.662 1.00 90.88 191 CYS A N 1
ATOM 1568 C CA . CYS A 1 191 ? -2.990 1.618 12.070 1.00 90.88 191 CYS A CA 1
ATOM 1569 C C . CYS A 1 191 ? -3.977 2.753 12.347 1.00 90.88 191 CYS A C 1
ATOM 1571 O O . CYS A 1 191 ? -4.591 3.259 11.405 1.00 90.88 191 CYS A O 1
ATOM 1573 N N . PHE A 1 192 ? -4.095 3.189 13.607 1.00 90.19 192 PHE A N 1
ATOM 1574 C CA . PHE A 1 192 ? -4.983 4.294 13.979 1.00 90.19 192 PHE A CA 1
ATOM 1575 C C . PHE A 1 192 ? -4.684 5.560 13.163 1.00 90.19 192 PHE A C 1
ATOM 1577 O O . PHE A 1 192 ? -5.584 6.156 12.565 1.00 90.19 192 PHE A O 1
ATOM 1584 N N . TYR A 1 193 ? -3.408 5.943 13.078 1.00 91.56 193 TYR A N 1
ATOM 1585 C CA . TYR A 1 193 ? -2.991 7.132 12.336 1.00 91.56 193 TYR A CA 1
ATOM 1586 C C . TYR A 1 193 ? -3.120 6.980 10.820 1.00 91.56 193 TYR A C 1
ATOM 1588 O O . TYR A 1 193 ? -3.529 7.928 10.140 1.00 91.56 193 TYR A O 1
ATOM 1596 N N . PHE A 1 194 ? -2.762 5.812 10.282 1.00 94.69 194 PHE A N 1
ATOM 1597 C CA . PHE A 1 194 ? -2.754 5.553 8.848 1.00 94.69 194 PHE A CA 1
ATOM 1598 C C . PHE A 1 194 ? -4.172 5.517 8.274 1.00 94.69 194 PHE A C 1
ATOM 1600 O O . PHE A 1 194 ? -4.434 6.214 7.293 1.00 94.69 194 PHE A O 1
ATOM 1607 N N . PHE A 1 195 ? -5.090 4.787 8.917 1.00 94.56 195 PHE A N 1
ATOM 1608 C CA . PHE A 1 195 ? -6.497 4.666 8.504 1.00 94.56 195 PHE A CA 1
ATOM 1609 C C . PHE A 1 195 ? -7.395 5.799 9.025 1.00 94.56 195 PHE A C 1
ATOM 1611 O O . PHE A 1 195 ? -8.611 5.763 8.837 1.00 94.56 195 PHE A O 1
ATOM 1618 N N . LYS A 1 196 ? -6.795 6.831 9.635 1.00 93.94 196 LYS A N 1
ATOM 1619 C CA . LYS A 1 196 ? -7.477 8.046 10.103 1.00 93.94 196 LYS A CA 1
ATOM 1620 C C . LYS A 1 196 ? -8.639 7.757 11.060 1.00 93.94 196 LYS A C 1
ATOM 1622 O O . LYS A 1 196 ? -9.725 8.308 10.906 1.00 93.94 196 LYS A O 1
ATOM 1627 N N . VAL A 1 197 ? -8.422 6.889 12.039 1.00 91.19 197 VAL A N 1
ATOM 1628 C CA . VAL A 1 197 ? -9.420 6.641 13.083 1.00 91.19 197 VAL A CA 1
ATOM 1629 C C . VAL A 1 197 ? -9.558 7.899 13.950 1.00 91.19 197 VAL A C 1
ATOM 1631 O O . VAL A 1 197 ? -8.562 8.417 14.455 1.00 91.19 197 VAL A O 1
ATOM 1634 N N . THR A 1 198 ? -10.786 8.386 14.122 1.00 89.25 198 THR A N 1
ATOM 1635 C CA . THR A 1 198 ? -11.103 9.633 14.847 1.00 89.25 198 THR A CA 1
ATOM 1636 C C . THR A 1 198 ? -11.639 9.404 16.261 1.00 89.25 198 THR A C 1
ATOM 1638 O O . THR A 1 198 ? -11.724 10.342 17.054 1.00 89.25 198 THR A O 1
ATOM 1641 N N . VAL A 1 199 ? -11.994 8.163 16.606 1.00 85.50 199 VAL A N 1
ATOM 1642 C CA . VAL A 1 199 ? -12.587 7.828 17.906 1.00 85.50 199 VAL A CA 1
ATOM 1643 C C . VAL A 1 199 ? -11.663 8.259 19.047 1.00 85.50 199 VAL A C 1
ATOM 1645 O O . VAL A 1 199 ? -10.456 8.036 18.998 1.00 85.50 199 VAL A O 1
ATOM 1648 N N . GLY A 1 200 ? -12.224 8.906 20.072 1.00 78.00 200 GLY A N 1
ATOM 1649 C CA . GLY A 1 200 ? -11.473 9.340 21.253 1.00 78.00 200 GLY A CA 1
ATOM 1650 C C . GLY A 1 200 ? -10.414 10.420 20.992 1.00 78.00 200 GLY A C 1
ATOM 1651 O O . GLY A 1 200 ? -9.508 10.577 21.809 1.00 78.00 200 GLY A O 1
ATOM 1652 N N . GLY A 1 201 ? -10.489 11.141 19.865 1.00 80.19 201 GLY A N 1
ATOM 1653 C CA . GLY A 1 201 ? -9.550 12.218 19.523 1.00 80.19 201 GLY A CA 1
ATOM 1654 C C . GLY A 1 201 ? -8.146 11.728 19.157 1.00 80.19 201 GLY A C 1
ATOM 1655 O O . GLY A 1 201 ? -7.174 12.477 19.273 1.00 80.19 201 GLY A O 1
ATOM 1656 N N . ILE A 1 202 ? -8.008 10.460 18.747 1.00 82.25 202 ILE A N 1
ATOM 1657 C CA . ILE A 1 202 ? -6.716 9.872 18.352 1.00 82.25 202 ILE A CA 1
ATOM 1658 C C . ILE A 1 202 ? -6.099 10.630 17.166 1.00 82.25 202 ILE A C 1
ATOM 1660 O O . ILE A 1 202 ? -4.880 10.805 17.090 1.00 82.25 202 ILE A O 1
ATOM 1664 N N . ASP A 1 203 ? -6.936 11.126 16.263 1.00 83.56 203 ASP A N 1
ATOM 1665 C CA . ASP A 1 203 ? -6.544 11.902 15.091 1.00 83.56 203 ASP A CA 1
ATOM 1666 C C . ASP A 1 203 ? -5.822 13.216 15.439 1.00 83.56 203 ASP A C 1
ATOM 1668 O O . ASP A 1 203 ? -4.891 13.596 14.723 1.00 83.56 203 ASP A O 1
ATOM 1672 N N . GLN A 1 204 ? -6.179 13.859 16.557 1.00 84.56 204 GLN A N 1
ATOM 1673 C CA . GLN A 1 204 ? -5.562 15.104 17.042 1.00 84.56 204 GLN A CA 1
ATOM 1674 C C . GLN A 1 204 ? -4.095 14.920 17.445 1.00 84.56 204 GLN A C 1
ATOM 1676 O O . GLN A 1 204 ? -3.317 15.872 17.445 1.00 84.56 204 GLN A O 1
ATOM 1681 N N . ARG A 1 205 ? -3.704 13.688 17.787 1.00 82.25 205 ARG A N 1
ATOM 1682 C CA . ARG A 1 205 ? -2.344 13.342 18.229 1.00 82.25 205 ARG A CA 1
ATOM 1683 C C . ARG A 1 205 ? -1.474 12.769 17.118 1.00 82.25 205 ARG A C 1
ATOM 1685 O O . ARG A 1 205 ? -0.290 12.504 17.330 1.00 82.25 205 ARG A O 1
ATOM 1692 N N . ARG A 1 206 ? -2.039 12.579 15.926 1.00 87.69 206 ARG A N 1
ATOM 1693 C CA . ARG A 1 206 ? -1.293 12.114 14.760 1.00 87.69 206 ARG A CA 1
ATOM 1694 C C . ARG A 1 206 ? -0.184 13.122 14.425 1.00 87.69 206 ARG A C 1
ATOM 1696 O O . ARG A 1 206 ? -0.473 14.311 14.291 1.00 87.69 206 ARG A O 1
ATOM 1703 N N . PRO A 1 207 ? 1.065 12.669 14.209 1.00 87.81 207 PRO A N 1
ATOM 1704 C CA . PRO A 1 207 ? 2.156 13.566 13.856 1.00 87.81 207 PRO A CA 1
ATOM 1705 C C . PRO A 1 207 ? 1.837 14.424 12.621 1.00 87.81 207 PRO A C 1
ATOM 1707 O O . PRO A 1 207 ? 1.246 13.921 11.655 1.00 87.81 207 PRO A O 1
ATOM 1710 N N . PRO A 1 208 ? 2.274 15.695 12.587 1.00 83.75 208 PRO A N 1
ATOM 1711 C CA . PRO A 1 208 ? 2.139 16.509 11.389 1.00 83.75 208 PRO A CA 1
ATOM 1712 C C . PRO A 1 208 ? 2.888 15.840 10.227 1.00 83.75 208 PRO A C 1
ATOM 1714 O O . PRO A 1 208 ? 3.993 15.320 10.385 1.00 83.75 208 PRO A O 1
ATOM 1717 N N . SER A 1 209 ? 2.292 15.844 9.031 1.00 85.12 209 SER A N 1
ATOM 1718 C CA . SER A 1 209 ? 2.844 15.187 7.828 1.00 85.12 209 SER A CA 1
ATOM 1719 C C . SER A 1 209 ? 2.991 13.654 7.911 1.00 85.12 209 SER A C 1
ATOM 1721 O O . SER A 1 209 ? 3.825 13.064 7.203 1.00 85.12 209 SER A O 1
ATOM 1723 N N . TYR A 1 210 ? 2.196 12.995 8.760 1.00 90.06 210 TYR A N 1
ATOM 1724 C CA . TYR A 1 210 ? 2.053 11.541 8.738 1.00 90.06 210 TYR A CA 1
ATOM 1725 C C . TYR A 1 210 ? 1.399 11.095 7.422 1.00 90.06 210 TYR A C 1
ATOM 1727 O O . TYR A 1 210 ? 0.396 11.658 6.993 1.00 90.06 210 TYR A O 1
ATOM 1735 N N . MET A 1 211 ? 1.982 10.095 6.759 1.00 93.38 211 MET A N 1
ATOM 1736 C CA . MET A 1 211 ? 1.410 9.526 5.535 1.00 93.38 211 MET A CA 1
ATOM 1737 C C . MET A 1 211 ? 0.225 8.632 5.910 1.00 93.38 211 MET A C 1
ATOM 1739 O O . MET A 1 211 ? 0.390 7.730 6.726 1.00 93.38 211 MET A O 1
ATOM 1743 N N . THR A 1 212 ? -0.941 8.885 5.330 1.00 95.19 212 THR A N 1
ATOM 1744 C CA . THR A 1 212 ? -2.210 8.196 5.616 1.00 95.19 212 THR A CA 1
ATOM 1745 C C . THR A 1 212 ? -2.633 7.327 4.431 1.00 95.19 212 THR A C 1
ATOM 1747 O O . THR A 1 212 ? -1.971 7.320 3.388 1.00 95.19 212 THR A O 1
ATOM 1750 N N . CYS A 1 213 ? -3.765 6.635 4.564 1.00 94.56 213 CYS A N 1
ATOM 1751 C CA . CYS A 1 213 ? -4.395 5.862 3.496 1.00 94.56 213 CYS A CA 1
ATOM 1752 C C . CYS A 1 213 ? -4.745 6.679 2.237 1.00 94.56 213 CYS A C 1
ATOM 1754 O O . CYS A 1 213 ? -4.939 6.086 1.182 1.00 94.56 213 CYS A O 1
ATOM 1756 N N . ASP A 1 214 ? -4.729 8.018 2.297 1.00 93.00 214 ASP A N 1
ATOM 1757 C CA . ASP A 1 214 ? -4.887 8.900 1.121 1.00 93.00 214 ASP A CA 1
ATOM 1758 C C . ASP A 1 214 ? -3.852 8.620 0.032 1.00 93.00 214 ASP A C 1
ATOM 1760 O O . ASP A 1 214 ? -4.063 8.918 -1.141 1.00 93.00 214 ASP A O 1
ATOM 1764 N N . ILE A 1 215 ? -2.715 8.032 0.410 1.00 93.38 215 ILE A N 1
ATOM 1765 C CA . ILE A 1 215 ? -1.694 7.610 -0.540 1.00 93.38 215 ILE A CA 1
ATOM 1766 C C . ILE A 1 215 ? -2.237 6.625 -1.581 1.00 93.38 215 ILE A C 1
ATOM 1768 O O . ILE A 1 215 ? -1.693 6.563 -2.678 1.00 93.38 215 ILE A O 1
ATOM 1772 N N . PHE A 1 216 ? -3.307 5.882 -1.286 1.00 93.06 216 PHE A N 1
ATOM 1773 C CA . PHE A 1 216 ? -3.905 4.964 -2.253 1.00 93.06 216 PHE A CA 1
ATOM 1774 C C . PHE A 1 216 ? -4.505 5.704 -3.460 1.00 93.06 216 PHE A C 1
ATOM 1776 O O . PHE A 1 216 ? -4.452 5.192 -4.576 1.00 93.06 216 PHE A O 1
ATOM 1783 N N . GLU A 1 217 ? -4.951 6.953 -3.288 1.00 89.12 217 GLU A N 1
ATOM 1784 C CA . GLU A 1 217 ? -5.391 7.810 -4.399 1.00 89.12 217 GLU A CA 1
ATOM 1785 C C . GLU A 1 217 ? -4.233 8.240 -5.314 1.00 89.12 217 GLU A C 1
ATOM 1787 O O . GLU A 1 217 ? -4.432 8.493 -6.502 1.00 89.12 217 GLU A O 1
ATOM 1792 N N . GLN A 1 218 ? -3.003 8.241 -4.791 1.00 90.75 218 GLN A N 1
ATOM 1793 C CA . GLN A 1 218 ? -1.777 8.526 -5.549 1.00 90.75 218 GLN A CA 1
ATOM 1794 C C . GLN A 1 218 ? -1.232 7.287 -6.281 1.00 90.75 218 GLN A C 1
ATOM 1796 O O . GLN A 1 218 ? -0.237 7.374 -7.001 1.00 90.75 218 GLN A O 1
ATOM 1801 N N . LEU A 1 219 ? -1.863 6.121 -6.112 1.00 90.69 219 LEU A N 1
ATOM 1802 C CA . LEU A 1 219 ? -1.465 4.860 -6.732 1.00 90.69 219 LEU A CA 1
ATOM 1803 C C . LEU A 1 219 ? -2.548 4.421 -7.734 1.00 90.69 219 LEU A C 1
ATOM 1805 O O . LEU A 1 219 ? -3.373 3.565 -7.418 1.00 90.69 219 LEU A O 1
ATOM 1809 N N . PRO A 1 220 ? -2.568 4.984 -8.959 1.00 85.56 220 PRO A N 1
ATOM 1810 C CA . PRO A 1 220 ? -3.685 4.827 -9.896 1.00 85.56 220 PRO A CA 1
ATOM 1811 C C . PRO A 1 220 ? -3.892 3.378 -10.353 1.00 85.56 220 PRO A C 1
ATOM 1813 O O . PRO A 1 220 ? -5.002 2.991 -10.698 1.00 85.56 220 PRO A O 1
ATOM 1816 N N . ASN A 1 221 ? -2.834 2.564 -10.331 1.00 84.25 221 ASN A N 1
ATOM 1817 C CA . ASN A 1 221 ? -2.875 1.169 -10.763 1.00 84.25 221 ASN A CA 1
ATOM 1818 C C . ASN A 1 221 ? -3.059 0.170 -9.608 1.00 84.25 221 ASN A C 1
ATOM 1820 O O . ASN A 1 221 ? -3.026 -1.042 -9.845 1.00 84.25 221 ASN A O 1
ATOM 1824 N N . LEU A 1 222 ? -3.232 0.649 -8.370 1.00 86.25 222 LEU A N 1
ATOM 1825 C CA . LEU A 1 222 ? -3.392 -0.194 -7.191 1.00 86.25 222 LEU A CA 1
ATOM 1826 C C . LEU A 1 222 ? -4.717 -0.958 -7.262 1.00 86.25 222 LEU A C 1
ATOM 1828 O O . LEU A 1 222 ? -5.796 -0.375 -7.236 1.00 86.25 222 LEU A O 1
ATOM 1832 N N . ASN A 1 223 ? -4.632 -2.283 -7.331 1.00 82.50 223 ASN A N 1
ATOM 1833 C CA . ASN A 1 223 ? -5.792 -3.170 -7.397 1.00 82.50 223 ASN A CA 1
ATOM 1834 C C . ASN A 1 223 ? -5.776 -4.280 -6.336 1.00 82.50 223 ASN A C 1
ATOM 1836 O O . ASN A 1 223 ? -6.797 -4.946 -6.148 1.00 82.50 223 ASN A O 1
ATOM 1840 N N . GLY A 1 224 ? -4.629 -4.485 -5.679 1.00 82.75 224 GLY A N 1
ATOM 1841 C CA . GLY A 1 224 ? -4.405 -5.516 -4.676 1.00 82.75 224 GLY A CA 1
ATOM 1842 C C . GLY A 1 224 ? -3.931 -4.945 -3.343 1.00 82.75 224 GLY A C 1
ATOM 1843 O O . GLY A 1 224 ? -2.881 -4.308 -3.289 1.00 82.75 224 GLY A O 1
ATOM 1844 N N . LEU A 1 225 ? -4.656 -5.230 -2.267 1.00 87.44 225 LEU A N 1
ATOM 1845 C CA . LEU A 1 225 ? -4.312 -4.833 -0.905 1.00 87.44 225 LEU A CA 1
ATOM 1846 C C . LEU A 1 225 ? -4.230 -6.064 -0.003 1.00 87.44 225 LEU A C 1
ATOM 1848 O O . LEU A 1 225 ? -5.162 -6.859 0.052 1.00 87.44 225 LEU A O 1
ATOM 1852 N N . PHE A 1 226 ? -3.116 -6.202 0.707 1.00 88.12 226 PHE A N 1
ATOM 1853 C CA . PHE A 1 226 ? -2.899 -7.213 1.735 1.00 88.12 226 PHE A CA 1
ATOM 1854 C C . PHE A 1 226 ? -2.582 -6.483 3.040 1.00 88.12 226 PHE A C 1
ATOM 1856 O O . PHE A 1 226 ? -1.495 -5.930 3.189 1.00 88.12 226 PHE A O 1
ATOM 1863 N N . ILE A 1 227 ? -3.525 -6.410 3.970 1.00 89.56 227 ILE A N 1
ATOM 1864 C CA . ILE A 1 227 ? -3.341 -5.669 5.220 1.00 89.56 227 ILE A CA 1
ATOM 1865 C C . ILE A 1 227 ? -3.050 -6.660 6.335 1.00 89.56 227 ILE A C 1
ATOM 1867 O O . ILE A 1 227 ? -3.877 -7.512 6.656 1.00 89.56 227 ILE A O 1
ATOM 1871 N N . LYS A 1 228 ? -1.864 -6.532 6.933 1.00 88.56 228 LYS A N 1
ATOM 1872 C CA . LYS A 1 228 ? -1.489 -7.288 8.121 1.00 88.56 228 LYS A CA 1
ATOM 1873 C C . LYS A 1 228 ? -1.944 -6.521 9.353 1.00 88.56 228 LYS A C 1
ATOM 1875 O O . LYS A 1 228 ? -1.370 -5.483 9.683 1.00 88.56 228 LYS A O 1
ATOM 1880 N N . LEU A 1 229 ? -2.986 -7.026 9.993 1.00 84.62 229 LEU A N 1
ATOM 1881 C CA . LEU A 1 229 ? -3.539 -6.479 11.215 1.00 84.62 229 LEU A CA 1
ATOM 1882 C C . LEU A 1 229 ? -2.558 -6.662 12.386 1.00 84.62 229 LEU A C 1
ATOM 1884 O O . LEU A 1 229 ? -1.839 -7.665 12.448 1.00 84.62 229 LEU A O 1
ATOM 1888 N N . PRO A 1 230 ? -2.516 -5.698 13.316 1.00 81.81 230 PRO A N 1
ATOM 1889 C CA . PRO A 1 230 ? -1.706 -5.799 14.518 1.00 81.81 230 PRO A CA 1
ATOM 1890 C C . PRO A 1 230 ? -2.284 -6.881 15.436 1.00 81.81 230 PRO A C 1
ATOM 1892 O O . PRO A 1 230 ? -3.479 -6.890 15.718 1.00 81.81 230 PRO A O 1
ATOM 1895 N N . HIS A 1 231 ? -1.427 -7.782 15.915 1.00 70.06 231 HIS A N 1
ATOM 1896 C CA . HIS A 1 231 ? -1.837 -8.869 16.808 1.00 70.06 231 HIS A CA 1
ATOM 1897 C C . HIS A 1 231 ? -1.661 -8.502 18.292 1.00 70.06 231 HIS A C 1
ATOM 1899 O O . HIS A 1 231 ? -2.409 -8.983 19.144 1.00 70.06 231 HIS A O 1
ATOM 1905 N N . ASP A 1 232 ? -0.674 -7.666 18.627 1.00 71.62 232 ASP A N 1
ATOM 1906 C CA . ASP A 1 232 ? -0.354 -7.347 20.018 1.00 71.62 232 ASP A CA 1
ATOM 1907 C C . ASP A 1 232 ? -0.860 -5.955 20.412 1.00 71.62 232 ASP A C 1
ATOM 1909 O O . ASP A 1 232 ? -0.297 -4.923 20.052 1.00 71.62 232 ASP A O 1
ATOM 1913 N N . TRP A 1 233 ? -1.951 -5.927 21.177 1.00 69.00 233 TRP A N 1
ATOM 1914 C CA . TRP A 1 233 ? -2.497 -4.695 21.745 1.00 69.00 233 TRP A CA 1
ATOM 1915 C C . TRP A 1 233 ? -1.662 -4.159 22.914 1.00 69.00 233 TRP A C 1
ATOM 1917 O O . TRP A 1 233 ? -1.818 -2.998 23.295 1.00 69.00 233 TRP A O 1
ATOM 1927 N N . ARG A 1 234 ? -0.765 -4.978 23.480 1.00 64.38 234 ARG A N 1
ATOM 1928 C CA . ARG A 1 234 ? 0.071 -4.606 24.630 1.00 64.38 234 ARG A CA 1
ATOM 1929 C C . ARG A 1 234 ? 1.175 -3.623 24.251 1.00 64.38 234 ARG A C 1
ATOM 1931 O O . ARG A 1 234 ? 1.695 -2.961 25.143 1.00 64.38 234 ARG A O 1
ATOM 1938 N N . GLU A 1 235 ? 1.466 -3.452 22.957 1.00 58.53 235 GLU A N 1
ATOM 1939 C CA . GLU A 1 235 ? 2.371 -2.407 22.449 1.00 58.53 235 GLU A CA 1
ATOM 1940 C C . GLU A 1 235 ? 1.956 -0.989 22.905 1.00 58.53 235 GLU A C 1
ATOM 1942 O O . GLU A 1 235 ? 2.796 -0.100 22.981 1.00 58.53 235 GLU A O 1
ATOM 1947 N N . PHE A 1 236 ? 0.684 -0.771 23.269 1.00 57.59 236 PHE A N 1
ATOM 1948 C CA . PHE A 1 236 ? 0.189 0.508 23.801 1.00 57.59 236 PHE A CA 1
ATOM 1949 C C . PHE A 1 236 ? 0.478 0.749 25.288 1.00 57.59 236 PHE A C 1
ATOM 1951 O O . PHE A 1 236 ? 0.443 1.895 25.725 1.00 57.59 236 PHE A O 1
ATOM 1958 N N . LEU A 1 237 ? 0.741 -0.296 26.079 1.00 55.50 237 LEU A N 1
ATOM 1959 C CA . LEU A 1 237 ? 0.914 -0.148 27.530 1.00 55.50 237 LEU A CA 1
ATOM 1960 C C . LEU A 1 237 ? 2.250 0.515 27.902 1.00 55.50 237 LEU A C 1
ATOM 1962 O O . LEU A 1 237 ? 2.401 0.972 29.030 1.00 55.50 237 LEU A O 1
ATOM 1966 N N . VAL A 1 238 ? 3.209 0.562 26.969 1.00 52.91 238 VAL A N 1
ATOM 1967 C CA . VAL A 1 238 ? 4.598 0.965 27.243 1.00 52.91 238 VAL A CA 1
ATOM 1968 C C . VAL A 1 238 ? 4.898 2.422 26.840 1.00 52.91 238 VAL A C 1
ATOM 1970 O O . VAL A 1 238 ? 5.707 3.057 27.507 1.00 52.91 238 VAL A O 1
ATOM 1973 N N . ASP A 1 239 ? 4.209 2.996 25.839 1.00 49.69 239 ASP A N 1
ATOM 1974 C CA . ASP A 1 239 ? 4.585 4.289 25.214 1.00 49.69 239 ASP A CA 1
ATOM 1975 C C . ASP A 1 239 ? 3.587 5.474 25.418 1.00 49.69 239 ASP A C 1
ATOM 1977 O O . ASP A 1 239 ? 3.692 6.508 24.755 1.00 49.69 239 ASP A O 1
ATOM 1981 N N . GLY A 1 240 ? 2.653 5.405 26.379 1.00 51.53 240 GLY A N 1
ATOM 1982 C CA . GLY A 1 240 ? 1.910 6.581 26.895 1.00 51.53 240 GLY A CA 1
ATOM 1983 C C . GLY A 1 240 ? 0.565 6.951 26.217 1.00 51.53 240 GLY A C 1
ATOM 1984 O O . GLY A 1 240 ? -0.033 6.166 25.487 1.00 51.53 240 GLY A O 1
ATOM 1985 N N . PRO A 1 241 ? 0.030 8.169 26.459 1.00 49.47 241 PRO A N 1
ATOM 1986 C CA . PRO A 1 241 ? -1.013 8.497 27.439 1.00 49.47 241 PRO A CA 1
ATOM 1987 C C . PRO A 1 241 ? -2.396 8.627 26.782 1.00 49.47 241 PRO A C 1
ATOM 1989 O O . PRO A 1 241 ? -2.956 9.722 26.679 1.00 49.47 241 PRO A O 1
ATOM 1992 N N . PHE A 1 242 ? -2.938 7.549 26.237 1.00 57.12 242 PHE A N 1
ATOM 1993 C CA . PHE A 1 242 ? -4.245 7.575 25.586 1.00 57.12 242 PHE A CA 1
ATOM 1994 C C . PHE A 1 242 ? -5.357 7.279 26.616 1.00 57.12 242 PHE A C 1
ATOM 1996 O O . PHE A 1 242 ? -5.460 6.145 27.065 1.00 57.12 242 PHE A O 1
ATOM 2003 N N . PRO A 1 243 ? -6.231 8.243 26.988 1.00 56.81 243 PRO A N 1
ATOM 2004 C CA . PRO A 1 243 ? -7.291 8.024 27.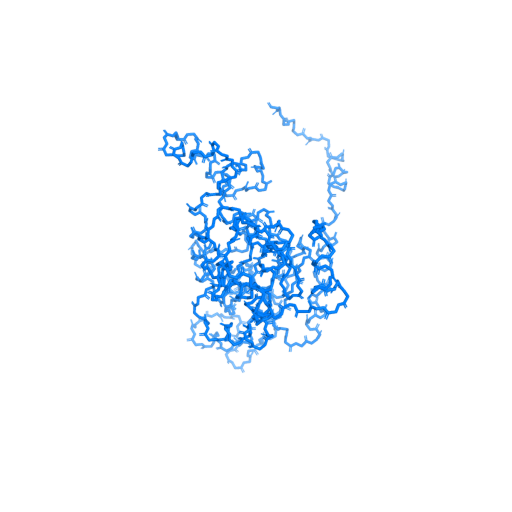989 1.00 56.81 243 PRO A CA 1
ATOM 2005 C C . PRO A 1 243 ? -8.445 7.139 27.480 1.00 56.81 243 PRO A C 1
ATOM 2007 O O . PRO A 1 243 ? -9.481 7.022 28.124 1.00 56.81 243 PRO A O 1
ATOM 2010 N N . ILE A 1 244 ? -8.287 6.525 26.307 1.00 60.00 244 ILE A N 1
ATOM 2011 C CA . ILE A 1 244 ? -9.259 5.619 25.678 1.00 60.00 244 ILE A CA 1
ATOM 2012 C C . ILE A 1 244 ? -9.274 4.223 26.319 1.00 60.00 244 ILE A C 1
ATOM 2014 O O . ILE A 1 244 ? -10.080 3.388 25.914 1.00 60.00 244 ILE A O 1
ATOM 2018 N N . TYR A 1 245 ? -8.415 3.948 27.307 1.00 64.75 245 TYR A N 1
ATOM 2019 C CA . TYR A 1 245 ? -8.420 2.688 28.049 1.00 64.75 245 TYR A CA 1
ATOM 2020 C C . TYR A 1 245 ? -8.402 2.899 29.560 1.00 64.75 245 TYR A C 1
ATOM 2022 O O . TYR A 1 245 ? -7.775 3.811 30.094 1.00 64.75 245 TYR A O 1
ATOM 2030 N N . HIS A 1 246 ? -9.068 1.983 30.256 1.00 63.34 246 HIS A N 1
ATOM 2031 C CA . HIS A 1 246 ? -8.935 1.836 31.693 1.00 63.34 246 HIS A CA 1
ATOM 2032 C C . HIS A 1 246 ? -7.688 0.990 31.977 1.00 63.34 246 HIS A C 1
ATOM 2034 O O . HIS A 1 246 ? -7.629 -0.161 31.548 1.00 63.34 246 HIS A O 1
ATOM 2040 N N . GLU A 1 247 ? -6.709 1.521 32.716 1.00 62.94 247 GLU A N 1
ATOM 2041 C CA . GLU A 1 247 ? -5.422 0.847 32.991 1.00 62.94 247 GLU A CA 1
ATOM 2042 C C . GLU A 1 247 ? -5.584 -0.576 33.554 1.00 62.94 247 GLU A C 1
ATOM 2044 O O . GLU A 1 247 ? -4.772 -1.455 33.281 1.00 62.94 247 GLU A O 1
ATOM 2049 N N . ARG A 1 248 ? -6.663 -0.824 34.310 1.00 60.59 248 ARG A N 1
ATOM 2050 C CA . ARG A 1 248 ? -6.961 -2.137 34.913 1.00 60.59 248 ARG A CA 1
ATOM 2051 C C . ARG A 1 248 ? -7.873 -3.043 34.078 1.00 60.59 248 ARG A C 1
ATOM 2053 O O . ARG A 1 248 ? -7.941 -4.232 34.358 1.00 60.59 248 ARG A O 1
ATOM 2060 N N . TYR A 1 249 ? -8.581 -2.494 33.087 1.00 63.44 249 TYR A N 1
ATOM 2061 C CA . TYR A 1 249 ? -9.575 -3.220 32.281 1.00 63.44 249 TYR A CA 1
ATOM 2062 C C . TYR A 1 249 ? -9.498 -2.779 30.811 1.00 63.44 249 TYR A C 1
ATOM 2064 O O . TYR A 1 249 ? -10.424 -2.138 30.302 1.00 63.44 249 TYR A O 1
ATOM 2072 N N . PRO A 1 250 ? -8.385 -3.059 30.113 1.00 68.06 250 PRO A N 1
ATOM 2073 C CA . PRO A 1 250 ? -8.290 -2.736 28.699 1.00 68.06 250 PRO A CA 1
ATOM 2074 C C . PRO A 1 250 ? -9.350 -3.528 27.921 1.00 68.06 250 PRO A C 1
ATOM 2076 O O . PRO A 1 250 ? -9.528 -4.725 28.141 1.00 68.06 250 PRO A O 1
ATOM 2079 N N . CYS A 1 251 ? -10.037 -2.865 26.988 1.00 77.06 251 CYS A N 1
ATOM 2080 C CA . CYS A 1 251 ? -10.969 -3.491 26.043 1.00 77.06 251 CYS A CA 1
ATOM 2081 C C . CYS A 1 251 ? -10.319 -3.572 24.648 1.00 77.06 251 CYS A C 1
ATOM 2083 O O . CYS A 1 251 ? -10.703 -2.827 23.742 1.00 77.06 251 CYS A O 1
ATOM 2085 N N . PRO A 1 252 ? -9.311 -4.445 24.444 1.00 77.50 252 PRO A N 1
ATOM 2086 C CA . PRO A 1 252 ? -8.521 -4.479 23.213 1.00 77.50 252 PRO A CA 1
ATOM 2087 C C . PRO A 1 252 ? -9.358 -4.827 21.982 1.00 77.50 2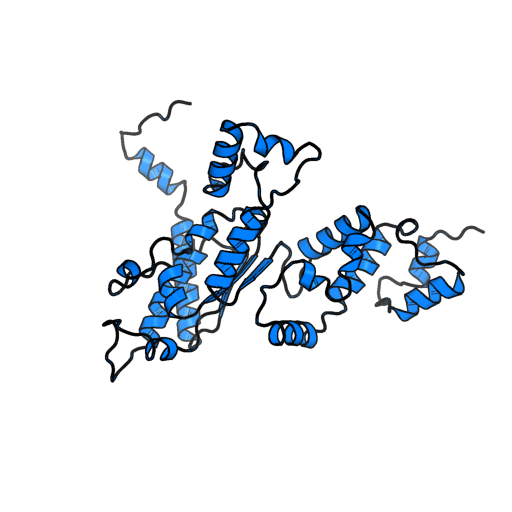52 PRO A C 1
ATOM 2089 O O . PRO A 1 252 ? -9.083 -4.339 20.891 1.00 77.50 252 PRO A O 1
ATOM 2092 N N . ARG A 1 253 ? -10.421 -5.618 22.163 1.00 83.94 253 ARG A N 1
ATOM 2093 C CA . ARG A 1 253 ? -11.341 -5.986 21.087 1.00 83.94 253 ARG A CA 1
ATOM 2094 C C . ARG A 1 253 ? -12.002 -4.762 20.453 1.00 83.94 253 ARG A C 1
ATOM 2096 O O . ARG A 1 253 ? -12.021 -4.650 19.235 1.00 83.94 253 ARG A O 1
ATOM 2103 N N . THR A 1 254 ? -12.481 -3.823 21.268 1.00 84.75 254 THR A N 1
ATOM 2104 C CA . THR A 1 254 ? -13.115 -2.586 20.789 1.00 84.75 254 THR A CA 1
ATOM 2105 C C . THR A 1 254 ? -12.128 -1.712 20.017 1.00 84.75 254 THR A C 1
ATOM 2107 O O . THR A 1 254 ? -12.466 -1.190 18.960 1.00 84.75 254 THR A O 1
ATOM 2110 N N . LEU A 1 255 ? -10.886 -1.604 20.502 1.00 82.00 255 LEU A N 1
ATOM 2111 C CA . LEU A 1 255 ? -9.828 -0.840 19.830 1.00 82.00 255 LEU A CA 1
ATOM 2112 C C . LEU A 1 255 ? -9.525 -1.394 18.437 1.00 82.00 255 LEU A C 1
ATOM 2114 O O . LEU A 1 255 ? -9.441 -0.652 17.460 1.00 82.00 255 LEU A O 1
ATOM 2118 N N . ILE A 1 256 ? -9.367 -2.713 18.360 1.00 86.25 256 ILE A N 1
ATOM 2119 C CA . ILE A 1 256 ? -9.106 -3.413 17.109 1.00 86.25 256 ILE A CA 1
ATOM 2120 C C . ILE A 1 256 ? -10.314 -3.281 16.164 1.00 86.25 256 ILE A C 1
ATOM 2122 O O . ILE A 1 256 ? -10.128 -3.051 14.969 1.00 86.25 256 ILE A O 1
ATOM 2126 N N . ARG A 1 257 ? -11.544 -3.316 16.691 1.00 89.62 257 ARG A N 1
ATOM 2127 C CA . ARG A 1 257 ? -12.764 -3.129 15.897 1.00 89.62 257 ARG A CA 1
ATOM 2128 C C . ARG A 1 257 ? -12.846 -1.751 15.235 1.00 89.62 257 ARG A C 1
ATOM 2130 O O . ARG A 1 257 ? -13.162 -1.685 14.052 1.00 89.62 257 ARG A O 1
ATOM 2137 N N . TRP A 1 258 ? -12.473 -0.670 15.924 1.00 90.31 258 TRP A N 1
ATOM 2138 C CA . TRP A 1 258 ? -12.416 0.664 15.297 1.00 90.31 258 TRP A CA 1
ATOM 2139 C C . TRP A 1 258 ? -11.456 0.710 14.105 1.00 90.31 258 TRP A C 1
ATOM 2141 O O . TRP A 1 258 ? -11.688 1.423 13.131 1.00 90.31 258 TRP A O 1
ATOM 2151 N N . ILE A 1 259 ? -10.369 -0.062 14.163 1.00 91.31 259 ILE A N 1
ATOM 2152 C CA . ILE A 1 259 ? -9.451 -0.205 13.033 1.00 91.31 259 ILE A CA 1
ATOM 2153 C C . ILE A 1 259 ? -10.122 -1.004 11.909 1.00 91.31 259 ILE A C 1
ATOM 2155 O O . ILE A 1 259 ? -10.025 -0.597 10.754 1.00 91.31 259 ILE A O 1
ATOM 2159 N N . TYR A 1 260 ? -10.817 -2.102 12.222 1.00 93.00 260 TYR A N 1
ATOM 2160 C CA . TYR A 1 260 ? -11.522 -2.926 11.233 1.00 93.00 260 TYR A CA 1
ATOM 2161 C C . TYR A 1 260 ? -12.564 -2.129 10.450 1.00 93.00 260 TYR A C 1
ATOM 2163 O O . TYR A 1 260 ? -12.550 -2.177 9.222 1.00 93.00 260 TYR A O 1
ATOM 2171 N N . GLU A 1 261 ? -13.393 -1.348 11.142 1.00 93.50 261 GLU A N 1
ATOM 2172 C CA . GLU A 1 261 ? -14.407 -0.478 10.535 1.00 93.50 261 GLU A CA 1
ATOM 2173 C C . GLU A 1 261 ? -13.770 0.498 9.536 1.00 93.50 261 GLU A C 1
ATOM 2175 O O . GLU A 1 261 ? -14.140 0.535 8.361 1.00 93.50 261 GLU A O 1
ATOM 2180 N N . ARG A 1 262 ? -12.721 1.218 9.960 1.00 94.69 262 ARG A N 1
ATOM 2181 C CA . ARG A 1 262 ? -12.021 2.167 9.082 1.00 94.69 262 ARG A CA 1
ATOM 2182 C C . ARG A 1 262 ? -11.303 1.489 7.919 1.00 94.69 262 ARG A C 1
ATOM 2184 O O . ARG A 1 262 ? -11.264 2.051 6.825 1.00 94.69 262 ARG A O 1
ATOM 2191 N N . ILE A 1 263 ? -10.725 0.306 8.126 1.00 94.94 263 ILE A N 1
ATOM 2192 C CA . ILE A 1 263 ? -10.108 -0.460 7.040 1.00 94.94 263 ILE A CA 1
ATOM 2193 C C . ILE A 1 263 ? -11.177 -0.869 6.027 1.00 94.94 263 ILE A C 1
ATOM 2195 O O . ILE A 1 263 ? -10.950 -0.668 4.837 1.00 94.94 263 ILE A O 1
ATOM 2199 N N . ALA A 1 264 ? -12.317 -1.406 6.475 1.00 94.88 264 ALA A N 1
ATOM 2200 C CA . ALA A 1 264 ? -13.389 -1.896 5.609 1.00 94.88 264 ALA A CA 1
ATOM 2201 C C . ALA A 1 264 ? -13.877 -0.806 4.644 1.00 94.88 264 ALA A C 1
ATOM 2203 O O . ALA A 1 264 ? -13.949 -1.048 3.438 1.00 94.88 264 ALA A O 1
ATOM 2204 N N . GLU A 1 265 ? -14.090 0.411 5.151 1.00 93.75 265 GLU A N 1
ATOM 2205 C CA . GLU A 1 265 ? -14.449 1.577 4.338 1.00 93.75 265 GLU A CA 1
ATOM 2206 C C . GLU A 1 265 ? -13.369 1.933 3.305 1.00 93.75 265 GLU A C 1
ATOM 2208 O O . GLU A 1 265 ? -13.655 2.095 2.118 1.00 93.75 265 GLU A O 1
ATOM 2213 N N . VAL A 1 266 ? -12.109 2.045 3.744 1.00 93.62 266 VAL A N 1
ATOM 2214 C CA . VAL A 1 266 ? -10.985 2.482 2.898 1.00 93.62 266 VAL A CA 1
ATOM 2215 C C . VAL A 1 266 ? -10.687 1.475 1.786 1.00 93.62 266 VAL A C 1
ATOM 2217 O O . VAL A 1 266 ? -10.291 1.865 0.686 1.00 93.62 266 VAL A O 1
ATOM 2220 N N . VAL A 1 267 ? -10.844 0.178 2.059 1.00 93.19 267 VAL A N 1
ATOM 2221 C CA . VAL A 1 267 ? -10.522 -0.885 1.099 1.00 93.19 267 VAL A CA 1
ATOM 2222 C C . VAL A 1 267 ? -11.705 -1.306 0.228 1.00 93.19 267 VAL A C 1
ATOM 2224 O O . VAL A 1 267 ? -11.508 -2.089 -0.705 1.00 93.19 267 VAL A O 1
ATOM 2227 N N . ALA A 1 268 ? -12.913 -0.802 0.494 1.00 92.06 268 ALA A N 1
ATOM 2228 C CA . ALA A 1 268 ? -14.116 -1.125 -0.272 1.00 92.06 268 ALA A CA 1
ATOM 2229 C C . ALA A 1 268 ? -13.940 -0.946 -1.798 1.00 92.06 268 ALA A C 1
ATOM 2231 O O . ALA A 1 268 ? -14.285 -1.880 -2.530 1.00 92.06 268 ALA A O 1
ATOM 2232 N N . PRO A 1 269 ? -13.306 0.133 -2.310 1.00 88.69 269 PRO A N 1
ATOM 2233 C CA . PRO A 1 269 ? -13.148 0.336 -3.756 1.00 88.69 269 PRO A CA 1
ATOM 2234 C C . PRO A 1 269 ? -12.243 -0.690 -4.464 1.00 88.69 269 PRO A C 1
ATOM 2236 O O . PRO A 1 269 ? -12.224 -0.769 -5.694 1.00 88.69 269 PRO A O 1
ATOM 2239 N N . TYR A 1 270 ? -11.456 -1.475 -3.722 1.00 87.19 270 TYR A N 1
ATOM 2240 C CA . TYR A 1 270 ? -10.439 -2.358 -4.293 1.00 87.19 270 TYR A CA 1
ATOM 2241 C C . TYR A 1 270 ? -10.972 -3.779 -4.467 1.00 87.19 270 TYR A C 1
ATOM 2243 O O . TYR A 1 270 ? -11.562 -4.362 -3.559 1.00 87.19 270 TYR A O 1
ATOM 2251 N N . LYS A 1 271 ? -10.712 -4.378 -5.636 1.00 83.00 271 LYS A N 1
ATOM 2252 C CA . LYS A 1 271 ? -11.226 -5.714 -5.986 1.00 83.00 271 LYS A CA 1
ATOM 2253 C C . LYS A 1 271 ? -10.541 -6.840 -5.212 1.00 83.00 271 LYS A C 1
ATOM 2255 O O . LYS A 1 271 ? -11.213 -7.746 -4.733 1.00 83.00 271 LYS A O 1
ATOM 2260 N N . LYS A 1 272 ? -9.208 -6.807 -5.109 1.00 84.19 272 LYS A N 1
ATOM 2261 C CA . LYS A 1 272 ? -8.415 -7.885 -4.498 1.00 84.19 272 LYS A CA 1
ATOM 2262 C C . LYS A 1 272 ? -7.922 -7.440 -3.127 1.00 84.19 272 LYS A C 1
ATOM 2264 O O . LYS A 1 272 ? -6.838 -6.878 -3.022 1.00 84.19 272 LYS A O 1
ATOM 2269 N N . VAL A 1 273 ? -8.719 -7.676 -2.095 1.00 87.12 273 VAL A N 1
ATOM 2270 C CA . VAL A 1 273 ? -8.379 -7.318 -0.713 1.00 87.12 273 VAL A CA 1
ATOM 2271 C C . VAL A 1 273 ? -8.214 -8.592 0.106 1.00 87.12 273 VAL A C 1
ATOM 2273 O O . VAL A 1 273 ? -9.026 -9.503 -0.007 1.00 87.12 273 VAL A O 1
ATOM 2276 N N . ASN A 1 274 ? -7.166 -8.650 0.917 1.00 87.44 274 ASN A N 1
ATOM 2277 C CA . ASN A 1 274 ? -6.947 -9.672 1.931 1.00 87.44 274 ASN A CA 1
ATOM 2278 C C . ASN A 1 274 ? -6.525 -8.961 3.223 1.00 87.44 274 ASN A C 1
ATOM 2280 O O . ASN A 1 274 ? -5.656 -8.087 3.191 1.00 87.44 274 ASN A O 1
ATOM 2284 N N . VAL A 1 275 ? -7.161 -9.289 4.341 1.00 87.81 275 VAL A N 1
ATOM 2285 C CA . VAL A 1 275 ? -6.893 -8.685 5.647 1.00 87.81 275 VAL A CA 1
ATOM 2286 C C . VAL A 1 275 ? -6.711 -9.818 6.649 1.00 87.81 275 VAL A C 1
ATOM 2288 O O . VAL A 1 275 ? -7.542 -10.713 6.699 1.00 87.81 275 VAL A O 1
ATOM 2291 N N . HIS A 1 276 ? -5.610 -9.821 7.403 1.00 86.56 276 HIS A N 1
ATOM 2292 C CA . HIS A 1 276 ? -5.312 -10.887 8.367 1.00 86.56 276 HIS A CA 1
ATOM 2293 C C . HIS A 1 276 ? -4.255 -10.456 9.401 1.00 86.56 276 HIS A C 1
ATOM 2295 O O . HIS A 1 276 ? -3.434 -9.598 9.091 1.00 86.56 276 HIS A O 1
ATOM 2301 N N . PRO A 1 277 ? -4.123 -11.105 10.567 1.00 87.19 277 PRO A N 1
ATOM 2302 C CA . PRO A 1 277 ? -5.084 -12.025 11.160 1.00 87.19 277 PRO A CA 1
ATOM 2303 C C . PRO A 1 277 ? -6.209 -11.260 11.870 1.00 87.19 277 PRO A C 1
ATOM 2305 O O . PRO A 1 277 ? -5.975 -10.198 12.450 1.00 87.19 277 PRO A O 1
ATOM 2308 N N . PHE A 1 278 ? -7.420 -11.806 11.839 1.00 88.00 278 PHE A N 1
ATOM 2309 C CA . PHE A 1 278 ? -8.503 -11.352 12.709 1.00 88.00 278 PHE A CA 1
ATOM 2310 C C . PHE A 1 278 ? -8.354 -11.953 14.109 1.00 88.00 278 PHE A C 1
ATOM 2312 O O . PHE A 1 278 ? -7.665 -12.956 14.292 1.00 88.00 278 PHE A O 1
ATOM 2319 N N . VAL A 1 279 ? -8.976 -11.317 15.106 1.00 87.12 279 VAL A N 1
ATOM 2320 C CA . VAL A 1 279 ? -8.999 -11.834 16.488 1.00 87.12 279 VAL A CA 1
ATOM 2321 C C . VAL A 1 279 ? -9.745 -13.168 16.559 1.00 87.12 279 VAL A C 1
ATOM 2323 O O . VAL A 1 279 ? -9.301 -14.076 17.256 1.00 87.12 279 VAL A O 1
ATOM 2326 N N . ASP A 1 280 ? -10.865 -13.269 15.846 1.00 88.69 280 ASP A N 1
ATOM 2327 C CA . ASP A 1 280 ? -11.663 -14.478 15.672 1.00 88.69 280 ASP A CA 1
ATOM 2328 C C . ASP A 1 280 ? -12.529 -14.382 14.407 1.00 88.69 280 ASP A C 1
ATOM 2330 O O . ASP A 1 280 ? -12.647 -13.318 13.790 1.00 88.69 280 ASP A O 1
ATOM 2334 N N . ASP A 1 281 ? -13.158 -15.503 14.058 1.00 92.38 281 ASP A N 1
ATOM 2335 C CA . ASP A 1 281 ? -14.014 -15.652 12.879 1.00 92.38 281 ASP A CA 1
ATOM 2336 C C . ASP A 1 281 ? -15.229 -14.704 12.907 1.00 92.38 281 ASP A C 1
ATOM 2338 O O . ASP A 1 281 ? -15.741 -14.299 11.863 1.00 92.38 281 ASP A O 1
ATOM 2342 N N . ALA A 1 282 ? -15.694 -14.305 14.099 1.00 92.00 282 ALA A N 1
ATOM 2343 C CA . ALA A 1 282 ? -16.829 -13.397 14.239 1.00 92.00 282 ALA A CA 1
ATOM 2344 C C . ALA A 1 282 ? -16.463 -11.958 13.836 1.00 92.00 282 ALA A C 1
ATOM 2346 O O . ALA A 1 282 ? -17.243 -11.297 13.141 1.00 92.00 282 ALA A O 1
ATOM 2347 N N . GLU A 1 283 ? -15.283 -11.461 14.229 1.00 90.94 283 GLU A N 1
ATOM 2348 C CA . GLU A 1 283 ? -14.788 -10.174 13.722 1.00 90.94 283 GLU A CA 1
ATOM 2349 C C . GLU A 1 283 ? -14.466 -10.237 12.228 1.00 90.94 283 GLU A C 1
ATOM 2351 O O . GLU A 1 283 ? -14.727 -9.262 11.524 1.00 90.94 283 GLU A O 1
ATOM 2356 N N . GLU A 1 284 ? -13.936 -11.362 11.736 1.00 94.06 284 GLU A N 1
ATOM 2357 C CA . GLU A 1 284 ? -13.687 -11.546 10.303 1.00 94.06 284 GLU A CA 1
ATOM 2358 C C . GLU A 1 284 ? -14.985 -11.420 9.497 1.00 94.06 284 GLU A C 1
ATOM 2360 O O . GLU A 1 284 ? -15.065 -10.620 8.561 1.00 94.06 284 GLU A O 1
ATOM 2365 N N . GLN A 1 285 ? -16.037 -12.139 9.896 1.00 94.94 285 GLN A N 1
ATOM 2366 C CA . GLN A 1 285 ? -17.338 -12.048 9.236 1.00 94.94 285 GLN A CA 1
ATOM 2367 C C . GLN A 1 285 ? -17.909 -10.627 9.311 1.00 94.94 285 GLN A C 1
ATOM 2369 O O . GLN A 1 285 ? -18.418 -10.104 8.319 1.00 94.94 285 GLN A O 1
ATOM 2374 N N . THR A 1 286 ? -17.797 -9.980 10.475 1.00 93.19 286 THR A N 1
ATOM 2375 C CA . THR A 1 286 ? -18.256 -8.596 10.667 1.00 93.19 286 THR A CA 1
ATOM 2376 C C . THR A 1 286 ? -17.529 -7.640 9.722 1.00 93.19 286 THR A C 1
ATOM 2378 O O . THR A 1 286 ? -18.166 -6.808 9.077 1.00 93.19 286 THR A O 1
ATOM 2381 N N . PHE A 1 287 ? -16.209 -7.780 9.588 1.00 95.56 287 PHE A N 1
ATOM 2382 C CA . PHE A 1 287 ? -15.400 -6.977 8.677 1.00 95.56 287 PHE A CA 1
ATOM 2383 C C . PHE A 1 287 ? -15.839 -7.142 7.218 1.00 95.56 287 PHE A C 1
ATOM 2385 O O . PHE A 1 287 ? -16.008 -6.146 6.510 1.00 95.56 287 PHE A O 1
ATOM 2392 N N . TRP A 1 288 ? -16.037 -8.381 6.759 1.00 95.94 288 TRP A N 1
ATOM 2393 C CA . TRP A 1 288 ? -16.444 -8.635 5.377 1.00 95.94 288 TRP A CA 1
ATOM 2394 C C . TRP A 1 288 ? -17.848 -8.103 5.081 1.00 95.94 288 TRP A C 1
ATOM 2396 O O . TRP A 1 288 ? -18.030 -7.475 4.037 1.00 95.94 288 TRP A O 1
ATOM 2406 N N . ASN A 1 289 ? -18.787 -8.235 6.024 1.00 95.56 289 ASN A N 1
ATOM 2407 C CA . ASN A 1 289 ? -20.125 -7.646 5.918 1.00 95.56 289 ASN A CA 1
ATOM 2408 C C . ASN A 1 289 ? -20.063 -6.110 5.829 1.00 95.56 289 ASN A C 1
ATOM 2410 O O . ASN A 1 289 ? -20.736 -5.505 4.996 1.00 95.56 289 ASN A O 1
ATOM 2414 N N . LEU A 1 290 ? -19.229 -5.466 6.658 1.00 95.19 290 LEU A N 1
ATOM 2415 C CA . LEU A 1 290 ? -19.026 -4.014 6.615 1.00 95.19 290 LEU A CA 1
ATOM 2416 C C . LEU A 1 290 ? -18.442 -3.570 5.273 1.00 95.19 290 LEU A C 1
ATOM 2418 O O . LEU A 1 290 ? -18.920 -2.606 4.679 1.00 95.19 290 LEU A O 1
ATOM 2422 N N . ARG A 1 291 ? -17.434 -4.288 4.765 1.00 94.31 291 ARG A N 1
ATOM 2423 C CA . ARG A 1 291 ? -16.837 -3.982 3.462 1.00 94.31 291 ARG A CA 1
ATOM 2424 C C . ARG A 1 291 ? -17.863 -4.111 2.341 1.00 94.31 291 ARG A C 1
ATOM 2426 O O . ARG A 1 291 ? -17.879 -3.251 1.468 1.00 94.31 291 ARG A O 1
ATOM 2433 N N . GLU A 1 292 ? -18.688 -5.154 2.348 1.00 93.44 292 GLU A N 1
ATOM 2434 C CA . GLU A 1 292 ? -19.753 -5.340 1.359 1.00 93.44 292 GLU A CA 1
ATOM 2435 C C . GLU A 1 292 ? -20.778 -4.198 1.417 1.00 93.44 292 GLU A C 1
ATOM 2437 O O . GLU A 1 292 ? -21.087 -3.602 0.386 1.00 93.44 292 GLU A O 1
ATOM 2442 N N . ALA A 1 293 ? -21.217 -3.807 2.616 1.00 92.31 293 ALA A N 1
ATOM 2443 C CA . ALA A 1 293 ? -22.109 -2.664 2.800 1.00 92.31 293 ALA A CA 1
ATOM 2444 C C . ALA A 1 293 ? -21.497 -1.359 2.258 1.00 92.31 293 ALA A C 1
ATOM 2446 O O . ALA A 1 293 ? -22.163 -0.613 1.539 1.00 92.31 293 ALA A O 1
ATOM 2447 N N . CYS A 1 294 ? -20.209 -1.111 2.523 1.00 90.19 294 CYS A N 1
ATOM 2448 C CA . CYS A 1 294 ? -19.495 0.016 1.929 1.00 90.19 294 CYS A CA 1
ATOM 2449 C C . CYS A 1 294 ? -19.416 -0.112 0.401 1.00 90.19 294 CYS A C 1
ATOM 2451 O O . CYS A 1 294 ? -19.633 0.858 -0.309 1.00 90.19 294 CYS A O 1
ATOM 2453 N N . GLN A 1 295 ? -19.131 -1.293 -0.149 1.00 88.69 295 GLN A N 1
ATOM 2454 C CA . GLN A 1 295 ? -19.093 -1.486 -1.603 1.00 88.69 295 GLN A CA 1
ATOM 2455 C C . GLN A 1 295 ? -20.427 -1.151 -2.271 1.00 88.69 295 GLN A C 1
ATOM 2457 O O . GLN A 1 295 ? -20.432 -0.524 -3.329 1.00 88.69 295 GLN A O 1
ATOM 2462 N N . LEU A 1 296 ? -21.542 -1.516 -1.639 1.00 85.19 296 LEU A N 1
ATOM 2463 C CA . LEU A 1 296 ? -22.875 -1.143 -2.099 1.00 85.19 296 LEU A CA 1
ATOM 2464 C C . LEU A 1 296 ? -23.086 0.375 -2.030 1.00 85.19 296 LEU A C 1
ATOM 2466 O O . LEU A 1 296 ? -23.566 0.948 -3.002 1.00 85.19 296 LEU A O 1
ATOM 2470 N N . SER A 1 297 ? -22.641 1.046 -0.960 1.00 80.31 297 SER A N 1
ATOM 2471 C CA . SER A 1 297 ? -22.733 2.511 -0.862 1.00 80.31 297 SER A CA 1
ATOM 2472 C C . SER A 1 297 ? -21.831 3.258 -1.851 1.00 80.31 297 SER A C 1
ATOM 2474 O O . SER A 1 297 ? -22.156 4.369 -2.252 1.00 80.31 297 SER A O 1
ATOM 2476 N N . TRP A 1 298 ? -20.726 2.651 -2.293 1.00 68.12 298 TRP A N 1
ATOM 2477 C CA . TRP A 1 298 ? -19.902 3.165 -3.394 1.00 68.12 298 TRP A CA 1
ATOM 2478 C C . TRP A 1 298 ? -20.527 2.913 -4.774 1.00 68.12 298 TRP A C 1
ATOM 2480 O O . TRP A 1 298 ? -20.245 3.658 -5.711 1.00 68.12 298 TRP A O 1
ATOM 2490 N N . ASN A 1 299 ? -21.357 1.876 -4.916 1.00 59.12 299 ASN A N 1
ATOM 2491 C CA . ASN A 1 299 ? -22.076 1.578 -6.157 1.00 59.12 299 ASN A CA 1
ATOM 2492 C C . ASN A 1 299 ? -23.319 2.462 -6.359 1.00 59.12 299 ASN A C 1
ATOM 2494 O O . ASN A 1 299 ? -23.782 2.546 -7.495 1.00 59.12 299 ASN A O 1
ATOM 2498 N N . ILE A 1 300 ? -23.784 3.164 -5.316 1.00 52.16 300 ILE A N 1
ATOM 2499 C CA . ILE A 1 300 ? -24.766 4.271 -5.371 1.00 52.16 300 ILE A CA 1
ATOM 2500 C C . ILE A 1 300 ? -24.118 5.493 -6.065 1.00 52.16 300 ILE A C 1
ATOM 2502 O O . ILE A 1 300 ? -23.904 6.556 -5.486 1.00 52.16 300 ILE A O 1
ATOM 2506 N N . SER A 1 301 ? -23.644 5.325 -7.305 1.00 59.78 301 SER A N 1
ATOM 2507 C CA . SER A 1 301 ? -22.806 6.312 -7.991 1.00 59.78 301 SER A CA 1
ATOM 2508 C C . SER A 1 301 ? -23.217 6.553 -9.442 1.00 59.78 301 SER A C 1
ATOM 2510 O O . SER A 1 301 ? -23.597 5.653 -10.187 1.00 59.78 301 SER A O 1
ATOM 2512 N N . LYS A 1 302 ? -23.083 7.823 -9.832 1.00 50.50 302 LYS A N 1
ATOM 2513 C CA . LYS A 1 302 ? -23.415 8.468 -11.113 1.00 50.50 302 LYS A CA 1
ATOM 2514 C C . LYS A 1 302 ? -24.890 8.614 -11.457 1.00 50.50 302 LYS A C 1
ATOM 2516 O O . LYS A 1 302 ? -25.246 9.716 -11.839 1.00 50.50 302 LYS A O 1
ATOM 2521 N N . GLN A 1 303 ? -25.717 7.582 -11.332 1.00 47.22 303 GLN A N 1
ATOM 2522 C CA . GLN A 1 303 ? -27.123 7.678 -11.744 1.00 47.22 303 GLN A CA 1
ATOM 2523 C C . GLN A 1 303 ? -27.973 8.376 -10.675 1.00 47.22 303 GLN A C 1
ATOM 2525 O O . GLN A 1 303 ? -28.554 9.410 -10.962 1.00 47.22 303 GLN A O 1
ATOM 2530 N N . GLU A 1 304 ? -27.876 7.945 -9.416 1.00 52.69 304 GLU A N 1
ATOM 2531 C CA . GLU A 1 304 ? -28.497 8.648 -8.278 1.00 52.69 304 GLU A CA 1
ATOM 2532 C C . GLU A 1 304 ? -27.857 10.024 -8.022 1.00 52.69 304 GLU A C 1
ATOM 2534 O O . GLU A 1 304 ? -28.516 10.943 -7.557 1.00 52.69 304 GLU A O 1
ATOM 2539 N N . LEU A 1 305 ? -26.573 10.202 -8.368 1.00 52.09 305 LEU A N 1
ATOM 2540 C CA . LEU A 1 305 ? -25.911 11.514 -8.355 1.00 52.09 305 LEU A CA 1
ATOM 2541 C C . LEU A 1 305 ? -26.467 12.432 -9.454 1.00 52.09 305 LEU A C 1
ATOM 2543 O O . LEU A 1 305 ? -26.693 13.601 -9.180 1.00 52.09 305 LEU A O 1
ATOM 2547 N N . ALA A 1 306 ? -26.694 11.921 -10.668 1.00 51.59 306 ALA A N 1
ATOM 2548 C CA . ALA A 1 306 ? -27.328 12.672 -11.752 1.00 51.59 306 ALA A CA 1
ATOM 2549 C C . ALA A 1 306 ? -28.790 13.020 -11.427 1.00 51.59 306 ALA A C 1
ATOM 2551 O O . ALA A 1 306 ? -29.176 14.161 -11.642 1.00 51.59 306 ALA A O 1
ATOM 2552 N N . GLU A 1 307 ? -29.546 12.099 -10.824 1.00 54.12 307 GLU A N 1
ATOM 2553 C CA . GLU A 1 307 ? -30.918 12.333 -10.341 1.00 54.12 307 GLU A CA 1
ATOM 2554 C C . GLU A 1 307 ? -30.954 13.403 -9.227 1.00 54.12 307 GLU A C 1
ATOM 2556 O O . GLU A 1 307 ? -31.772 14.317 -9.270 1.00 54.12 307 GLU A O 1
ATOM 2561 N N . LEU A 1 308 ? -29.999 13.390 -8.285 1.00 48.69 308 LEU A N 1
ATOM 2562 C CA . LEU A 1 308 ? -29.853 14.436 -7.255 1.00 48.69 308 LEU A CA 1
ATOM 2563 C C . LEU A 1 308 ? -29.515 15.827 -7.824 1.00 48.69 308 LEU A C 1
ATOM 2565 O O . LEU A 1 308 ? -29.834 16.837 -7.193 1.00 48.69 308 LEU A O 1
ATOM 2569 N N . TYR A 1 309 ? -28.847 15.887 -8.981 1.00 47.69 309 TYR A N 1
ATOM 2570 C CA . TYR A 1 309 ? -28.546 17.136 -9.691 1.00 47.69 309 TYR A CA 1
ATOM 2571 C C . TYR A 1 309 ? -29.662 17.568 -10.659 1.00 47.69 309 TYR A C 1
ATOM 2573 O O . TYR A 1 309 ? -29.733 18.756 -10.961 1.00 47.69 309 TYR A O 1
ATOM 2581 N N . GLU A 1 310 ? -30.531 16.662 -11.117 1.00 54.66 310 GLU A N 1
ATOM 2582 C CA . GLU A 1 310 ? -31.744 16.999 -11.883 1.00 54.66 310 GLU A CA 1
ATOM 2583 C C . GLU A 1 310 ? -32.820 17.655 -11.002 1.00 54.66 310 GLU A C 1
ATOM 2585 O O . GLU A 1 310 ? -33.496 18.573 -11.459 1.00 54.66 310 GLU A O 1
ATOM 2590 N N . ASP A 1 311 ? -32.928 17.264 -9.728 1.00 47.81 311 ASP A N 1
ATOM 2591 C CA . ASP A 1 311 ? -33.931 17.807 -8.793 1.00 47.81 311 ASP A CA 1
ATOM 2592 C C . ASP A 1 311 ? -33.519 19.129 -8.107 1.00 47.81 311 ASP A C 1
ATOM 2594 O O . ASP A 1 311 ? -34.308 19.738 -7.377 1.00 47.81 311 ASP A O 1
ATOM 2598 N N . CYS A 1 312 ? -32.293 19.611 -8.334 1.00 44.22 312 CYS A N 1
ATOM 2599 C CA . CYS A 1 312 ? -31.834 20.913 -7.852 1.00 44.22 312 CYS A CA 1
ATOM 2600 C C . CYS A 1 312 ? -31.706 21.877 -9.035 1.00 44.22 312 CYS A C 1
ATOM 2602 O O . CYS A 1 312 ? -30.709 21.852 -9.750 1.00 44.22 312 CYS A O 1
ATOM 2604 N N . ASP A 1 313 ? -32.690 22.763 -9.188 1.00 43.66 313 ASP A N 1
ATOM 2605 C CA . ASP A 1 313 ? -32.856 23.792 -10.236 1.00 43.66 313 ASP A CA 1
ATOM 2606 C C . ASP A 1 313 ? -31.764 24.906 -10.213 1.00 43.66 313 ASP A C 1
ATOM 2608 O O . ASP A 1 313 ? -32.024 26.100 -10.364 1.00 43.66 313 ASP A O 1
ATOM 2612 N N . GLY A 1 314 ? -30.507 24.542 -9.944 1.00 44.69 314 GLY A N 1
ATOM 2613 C CA . GLY A 1 314 ? -29.392 25.451 -9.693 1.00 44.69 314 GLY A CA 1
ATOM 2614 C C . GLY A 1 314 ? -28.026 24.784 -9.861 1.00 44.69 314 GLY A C 1
ATOM 2615 O O . GLY A 1 314 ? -27.279 24.637 -8.896 1.00 44.69 314 GLY A O 1
ATOM 2616 N N . GLY A 1 315 ? -27.678 24.398 -11.089 1.00 37.66 315 GLY A N 1
ATOM 2617 C CA . GLY A 1 315 ? -26.317 23.999 -11.467 1.00 37.66 315 GLY A CA 1
ATOM 2618 C C . GLY A 1 315 ? -25.525 25.160 -12.084 1.00 37.66 315 GLY A C 1
ATOM 2619 O O . GLY A 1 315 ? -26.021 25.851 -12.970 1.00 37.66 315 GLY A O 1
ATOM 2620 N N . ILE A 1 316 ? -24.284 25.374 -11.631 1.00 38.69 316 ILE A N 1
ATOM 2621 C CA . ILE A 1 316 ? -23.322 26.311 -12.241 1.00 38.69 316 ILE A CA 1
ATOM 2622 C C . ILE A 1 316 ? -22.714 25.647 -13.484 1.00 38.69 316 ILE A C 1
ATOM 2624 O O . ILE A 1 316 ? -22.147 24.560 -13.376 1.00 38.69 316 ILE A O 1
ATOM 2628 N N . SER A 1 317 ? -22.798 26.319 -14.637 1.00 36.50 317 SER A N 1
ATOM 2629 C CA . SER A 1 317 ? -22.079 25.933 -15.859 1.00 36.50 317 SER A CA 1
ATOM 2630 C C . SER A 1 317 ? -20.576 25.935 -15.589 1.00 36.50 317 SER A C 1
ATOM 2632 O O . SER A 1 317 ? -20.016 26.952 -15.176 1.00 36.50 317 SER A O 1
ATOM 2634 N N . LEU A 1 318 ? -19.921 24.792 -15.786 1.00 36.22 318 LEU A N 1
ATOM 2635 C CA . LEU A 1 318 ? -18.470 24.746 -15.907 1.00 36.22 318 LEU A CA 1
ATOM 2636 C C . LEU A 1 318 ? -18.156 24.954 -17.384 1.00 36.22 318 LEU A C 1
ATOM 2638 O O . LEU A 1 318 ? -18.320 24.034 -18.180 1.00 36.22 318 LEU A O 1
ATOM 2642 N N . ASP A 1 319 ? -17.774 26.182 -17.724 1.00 41.03 319 ASP A N 1
ATOM 2643 C CA . ASP A 1 319 ? -17.329 26.535 -19.070 1.00 41.03 319 ASP A CA 1
ATOM 2644 C C . ASP A 1 319 ? -16.015 25.802 -19.408 1.00 41.03 319 ASP A C 1
ATOM 2646 O O . ASP A 1 319 ? -15.130 25.679 -18.551 1.00 41.03 319 ASP A O 1
ATOM 2650 N N . ASP A 1 320 ? -15.937 25.312 -20.651 1.00 41.75 320 ASP A N 1
ATOM 2651 C CA . ASP A 1 320 ? -14.826 24.549 -21.252 1.00 41.75 320 ASP A CA 1
ATOM 2652 C C . ASP A 1 320 ? -13.446 25.238 -21.187 1.00 41.75 320 ASP A C 1
ATOM 2654 O O . ASP A 1 320 ? -13.353 26.468 -21.431 1.00 41.75 320 ASP A O 1
#

Sequence (320 aa):
KWIPVNTSLSKHFSPDDAIVSLDTLRGWWDINGKTFNWMGLPTELKEHVLQFCIWQPLDFKDVVKHTVERRQRPYEILDIFGSWRSLLGVSQQIRTLSLRLVLNSNMHCPGGFGLSCNTHGQFRSMVKRLSKHYQIVKPDAQTSLLTTSPRMHRQAYRYLRFPKLHPELDQFATFAHGIRKLSLGLRLLECFYFFKVTVGGIDQRRPPSYMTCDIFEQLPNLNGLFIKLPHDWREFLVDGPFPIYHERYPCPRTLIRWIYERIAEVVAPYKKVNVHPFVDDAEEQTFWNLREACQLSWNISKQELAELYEDCDGGISLDD

Secondary structure (DSSP, 8-state):
-PPPHHHHHHHHS-TTT----HHHHHHHHHHTT----GGGS-HHHHHHHHHHHHHTT--HHHHHHHHHHTTTS-B-HHHHTGGGTTHHHH-HHHHHHHHHHHHH--SSS-SSEEEEESSHHHHHHHHHHHTTSB---STT--TTTTTT-HHHHHHHHHHHH-TTT-GGGGGG-BGGGGEEEEEEE--HHHHHHHTT--GGGGGGGSPTT---GGGGGG-TT--EEEEE----GGGGTTS---TTSBTTB--HHHHHHHHHHHHHHHHTT-SEEEEE--SSHHHHHHHHHHHHHHHHHHHS-SHHHHHHHHSSS-PPP---

Organism: NCBI:txid690887

pLDDT: mean 70.39, std 18.41, range [28.11, 95.94]

Radius of gyration: 25.37 Å; chains: 1; bounding box: 63×62×79 Å

Foldseek 3Di:
DDDPPVNVCCVLPPVPDDPDDPVNVVVVCVVVVHD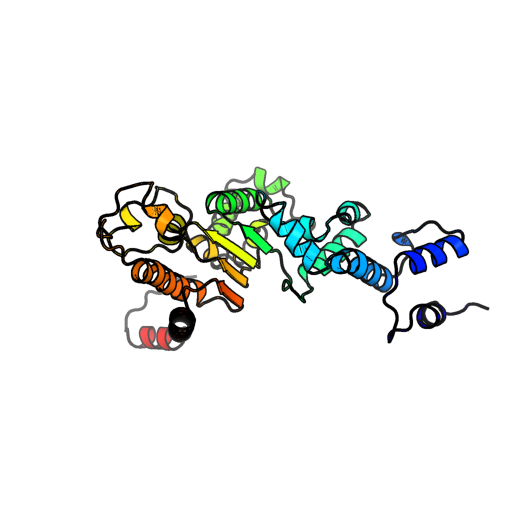DDPVPDDPVVLLSVLCCQQPVVPPVVVVVVCCVVVVPAKDWLCVSNPVNSCQCVPDPSSVVSNLCPQQPDDDPDHHFTEIADAELVNVVVVLVVQLVAFDCPDPPLPPVVCPPDPVSVVLLVCCQLAVVVCVVSCSSDTSQLRHAEYHDHYALLLLCQQLVQCPQNSVVVRDPPRHHLSCVSSRNNHQAYHYEQHDDPCVVVPPDDRPPADNVDGPVLVSSLSSLLSVLLSCLVHDHYHYDDDPDPVSVVVSVVSNVVNVVVVVCDDPVVVVVVVPDPDDDDPDD